Protein AF-A0A9W6KC68-F1 (afdb_monomer_lite)

InterPro domains:
  IPR027417 P-loop containing nucleoside triphosphate hydrolase [G3DSA:3.40.50.300] (32-197)
  IPR027417 P-loop containing nucleoside triphosphate hydrolase [SSF52540] (33-70)
  IPR027417 P-loop containing nucleoside triphosphate hydrolase [SSF52540] (40-199)

Sequence (263 aa):
MLRGVSKGRVPFGSGRLGRRAAARPIARPGLLARLDAAPGIVVLTGGAGAGKSTLLDAWSGATADDVTAADVDDVLRRHHGQKLVLATAEDLAIPGSVQVRADELAFAEDETYQVLAAAFADAEAADVLAPDLHLLTNGWPGLVALTAAWLAQHPAHERRARLLTLTRCEAELADYLVPAVVAGLSGAERELVRRLAHLPGIDARLADRLDITEDLRAIPPFVQELLRRPGWFVVPEGWKAALRAELPLSAAEYSRLRDAYFA

Structure (mmCIF, N/CA/C/O backbone):
data_AF-A0A9W6KC68-F1
#
_entry.id   AF-A0A9W6KC68-F1
#
loop_
_atom_site.group_PDB
_atom_site.id
_atom_site.type_symbol
_atom_site.label_atom_id
_atom_site.label_alt_id
_atom_site.label_comp_id
_atom_site.label_asym_id
_atom_site.label_entity_id
_atom_site.label_seq_id
_atom_site.pdbx_PDB_ins_code
_atom_site.Cartn_x
_atom_site.Cartn_y
_atom_site.Cartn_z
_atom_site.occupancy
_atom_site.B_iso_or_equiv
_atom_site.auth_seq_id
_atom_site.auth_comp_id
_atom_site.auth_asym_id
_atom_site.auth_atom_id
_atom_site.pdbx_PDB_model_num
ATOM 1 N N . MET A 1 1 ? -28.894 15.614 -53.782 1.00 39.72 1 MET A N 1
ATOM 2 C CA . MET A 1 1 ? -29.532 14.930 -52.636 1.00 39.72 1 MET A CA 1
ATOM 3 C C . MET A 1 1 ? -28.963 13.520 -52.539 1.00 39.72 1 MET A C 1
ATOM 5 O O . MET A 1 1 ? -29.326 12.690 -53.357 1.00 39.72 1 MET A O 1
ATOM 9 N N . LEU A 1 2 ? -28.049 13.256 -51.601 1.00 30.33 2 LEU A N 1
ATOM 10 C CA . LEU A 1 2 ? -27.552 11.906 -51.300 1.00 30.33 2 LEU A CA 1
ATOM 11 C C . LEU A 1 2 ? -27.700 11.664 -49.794 1.00 30.33 2 LEU A C 1
ATOM 13 O O . LEU A 1 2 ? -27.314 12.503 -48.983 1.00 30.33 2 LEU A O 1
ATOM 17 N N . ARG A 1 3 ? -28.373 10.556 -49.467 1.00 35.09 3 ARG A N 1
ATOM 18 C CA . ARG A 1 3 ? -28.773 10.118 -48.125 1.00 35.09 3 ARG A CA 1
ATOM 19 C C . ARG A 1 3 ? -27.582 9.565 -47.336 1.00 35.09 3 ARG A C 1
ATOM 21 O O . ARG A 1 3 ? -26.630 9.053 -47.912 1.00 35.09 3 ARG A O 1
ATOM 28 N N . GLY A 1 4 ? -27.698 9.690 -46.014 1.00 34.19 4 GLY A N 1
ATOM 29 C CA . GLY A 1 4 ? -26.662 9.491 -45.006 1.00 34.19 4 GLY A CA 1
ATOM 30 C C . GLY A 1 4 ? -26.025 8.104 -44.919 1.00 34.19 4 GLY A C 1
ATOM 31 O O . GLY A 1 4 ? -26.663 7.075 -45.129 1.00 34.19 4 GLY A O 1
ATOM 32 N N . VAL A 1 5 ? -24.763 8.121 -44.489 1.00 31.77 5 VAL A N 1
ATOM 33 C CA . VAL A 1 5 ? -24.036 6.976 -43.941 1.00 31.77 5 VAL A CA 1
ATOM 34 C C . VAL A 1 5 ? -24.104 7.091 -42.419 1.00 31.77 5 VAL A C 1
ATOM 36 O O . VAL A 1 5 ? -23.486 7.967 -41.817 1.00 31.77 5 VAL A O 1
ATOM 39 N N . SER A 1 6 ? -24.899 6.220 -41.805 1.00 30.81 6 SER A N 1
ATOM 40 C CA . SER A 1 6 ? -24.918 5.989 -40.361 1.00 30.81 6 SER A CA 1
ATOM 41 C C . SER A 1 6 ? -23.675 5.179 -39.985 1.00 30.81 6 SER A C 1
ATOM 43 O O . SER A 1 6 ? -23.523 4.041 -40.430 1.00 30.81 6 SER A O 1
ATOM 45 N N . LYS A 1 7 ? -22.763 5.759 -39.194 1.00 35.16 7 LYS A N 1
ATOM 46 C CA . LYS A 1 7 ? -21.684 5.002 -38.546 1.00 35.16 7 LYS A CA 1
ATOM 47 C C . LYS A 1 7 ? -22.296 4.217 -37.388 1.00 35.16 7 LYS A C 1
ATOM 49 O O . LYS A 1 7 ? -22.749 4.803 -36.406 1.00 35.16 7 LYS A O 1
ATOM 54 N N . GLY A 1 8 ? -22.329 2.896 -37.538 1.00 28.84 8 GLY A N 1
ATOM 55 C CA . GLY A 1 8 ? -22.810 1.971 -36.522 1.00 28.84 8 GLY A CA 1
ATOM 56 C C . GLY A 1 8 ? -22.040 2.130 -35.213 1.00 28.84 8 GLY A C 1
ATOM 57 O O . GLY A 1 8 ? -20.823 1.970 -35.171 1.00 28.84 8 GLY A O 1
ATOM 58 N N . ARG A 1 9 ? -22.775 2.426 -34.137 1.00 32.53 9 ARG A N 1
ATOM 59 C CA . ARG A 1 9 ? -22.348 2.151 -32.764 1.00 32.53 9 ARG A CA 1
ATOM 60 C C . ARG A 1 9 ? -22.160 0.645 -32.642 1.00 32.53 9 ARG A C 1
ATOM 62 O O . ARG A 1 9 ? -23.136 -0.099 -32.699 1.00 32.53 9 ARG A O 1
ATOM 69 N N . VAL A 1 10 ? -20.921 0.207 -32.471 1.00 30.25 10 VAL A N 1
ATOM 70 C CA . VAL A 1 10 ? -20.643 -1.153 -32.012 1.00 30.25 10 VAL A CA 1
ATOM 71 C C . VAL A 1 10 ? -21.028 -1.191 -30.529 1.00 30.25 10 VAL A C 1
ATOM 73 O O . VAL A 1 10 ? -20.546 -0.344 -29.772 1.00 30.25 10 VAL A O 1
ATOM 76 N N . PRO A 1 11 ? -21.923 -2.085 -30.083 1.00 34.31 11 PRO A N 1
ATOM 77 C CA . PRO A 1 11 ? -22.163 -2.254 -28.662 1.00 34.31 11 PRO A CA 1
ATOM 78 C C . PRO A 1 11 ? -20.887 -2.837 -28.053 1.00 34.31 11 PRO A C 1
ATOM 8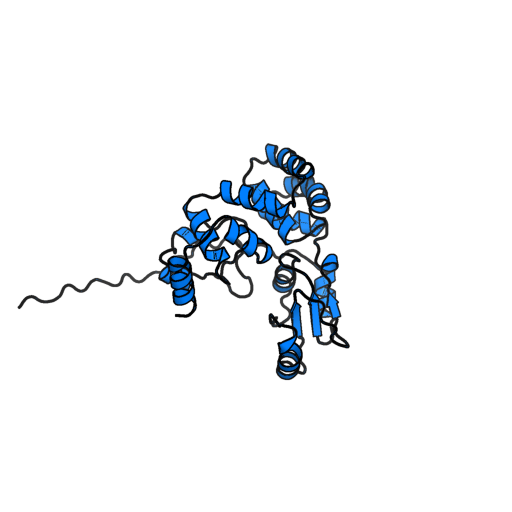0 O O . PRO A 1 11 ? -20.503 -3.964 -28.365 1.00 34.31 11 PRO A O 1
ATOM 83 N N . PHE A 1 12 ? -20.217 -2.055 -27.206 1.00 36.69 12 PHE A N 1
ATOM 84 C CA . PHE A 1 12 ? -19.193 -2.569 -26.306 1.00 36.69 12 PHE A CA 1
ATOM 85 C C . PHE A 1 12 ? -19.859 -3.614 -25.412 1.00 36.69 12 PHE A C 1
ATOM 87 O O . PHE A 1 12 ? -20.554 -3.291 -24.448 1.00 36.69 12 PHE A O 1
ATOM 94 N N . GLY A 1 13 ? -19.690 -4.886 -25.768 1.00 32.94 13 GLY A N 1
ATOM 95 C CA . GLY A 1 13 ? -19.912 -5.970 -24.830 1.00 32.94 13 GLY A CA 1
ATOM 96 C C . GLY A 1 13 ? -18.995 -5.729 -23.639 1.00 32.94 13 GLY A C 1
ATOM 97 O O . GLY A 1 13 ? -17.830 -5.381 -23.823 1.00 32.94 13 GLY A O 1
ATOM 98 N N . SER A 1 14 ? -19.523 -5.895 -22.429 1.00 41.22 14 SER A N 1
ATOM 99 C CA . SER A 1 14 ? -18.782 -5.921 -21.169 1.00 41.22 14 SER A CA 1
ATOM 100 C C . SER A 1 14 ? -17.825 -7.119 -21.150 1.00 41.22 14 SER A C 1
ATOM 102 O O . SER A 1 14 ? -18.010 -8.075 -20.389 1.00 41.22 14 SER A O 1
ATOM 104 N N . GLY A 1 15 ? -16.850 -7.113 -22.061 1.00 36.00 15 GLY A N 1
ATOM 105 C CA . GLY A 1 15 ? -15.746 -8.044 -22.105 1.00 36.00 15 GLY A CA 1
ATOM 106 C C . GLY A 1 15 ? -15.116 -7.984 -20.735 1.00 36.00 15 GLY A C 1
ATOM 107 O O . GLY A 1 15 ? -14.638 -6.933 -20.314 1.00 36.00 15 GLY A O 1
ATOM 108 N N . ARG A 1 16 ? -15.243 -9.087 -19.999 1.00 39.03 16 ARG A N 1
ATOM 109 C CA . ARG A 1 16 ? -14.658 -9.248 -18.679 1.00 39.03 16 ARG A CA 1
ATOM 110 C C . ARG A 1 16 ? -13.162 -9.028 -18.865 1.00 39.03 16 ARG A C 1
ATOM 112 O O . ARG A 1 16 ? -12.478 -9.944 -19.313 1.00 39.03 16 ARG A O 1
ATOM 119 N N . LEU A 1 17 ? -12.678 -7.815 -18.577 1.00 43.81 17 LEU A N 1
ATOM 120 C CA . LEU A 1 17 ? -11.270 -7.583 -18.274 1.00 43.81 17 LEU A CA 1
ATOM 121 C C . LEU A 1 17 ? -10.899 -8.716 -17.324 1.00 43.81 17 LEU A C 1
ATOM 123 O O . LEU A 1 17 ? -11.612 -8.916 -16.335 1.00 43.81 17 LEU A O 1
ATOM 127 N N . GLY A 1 18 ? -9.938 -9.551 -17.735 1.00 41.59 18 GLY A N 1
ATOM 128 C CA . GLY A 1 18 ? -9.626 -10.806 -17.061 1.00 41.59 18 GLY A CA 1
ATOM 129 C C . GLY A 1 18 ? -9.567 -10.539 -15.570 1.00 41.59 18 GLY A C 1
ATOM 130 O O . GLY A 1 18 ? -8.739 -9.748 -15.128 1.00 41.59 18 GLY A O 1
ATOM 131 N N . ARG A 1 19 ? -10.534 -11.088 -14.826 1.00 41.12 19 ARG A N 1
ATOM 132 C CA . ARG A 1 19 ? -10.710 -10.792 -13.407 1.00 41.12 19 ARG A CA 1
ATOM 133 C C . ARG A 1 19 ? -9.458 -11.327 -12.728 1.00 41.12 19 ARG A C 1
ATOM 135 O O . ARG A 1 19 ? -9.356 -12.533 -12.505 1.00 41.12 19 ARG A O 1
ATOM 142 N N . ARG A 1 20 ? -8.473 -10.457 -12.489 1.00 49.69 20 ARG A N 1
ATOM 143 C CA . ARG A 1 20 ? -7.316 -10.794 -11.666 1.00 49.69 20 ARG A CA 1
ATOM 144 C C . ARG A 1 20 ? -7.908 -11.289 -10.353 1.00 49.69 20 ARG A C 1
ATOM 146 O O . ARG A 1 20 ? -8.888 -10.711 -9.877 1.00 49.69 20 ARG A O 1
ATOM 153 N N . ALA A 1 21 ? -7.418 -12.416 -9.839 1.00 50.00 21 ALA A N 1
ATOM 154 C CA . ALA A 1 21 ? -7.862 -12.884 -8.535 1.00 50.00 21 ALA A CA 1
ATOM 155 C C . ALA A 1 21 ? -7.688 -11.702 -7.578 1.00 50.00 21 ALA A C 1
ATOM 157 O O . ALA A 1 21 ? -6.568 -11.205 -7.445 1.00 50.00 21 ALA A O 1
ATOM 158 N N . ALA A 1 22 ? -8.801 -11.186 -7.043 1.00 55.47 22 ALA A N 1
ATOM 159 C CA . ALA A 1 22 ? -8.767 -10.062 -6.122 1.00 55.47 22 ALA A CA 1
ATOM 160 C C . ALA A 1 22 ? -7.719 -10.399 -5.063 1.00 55.47 22 ALA A C 1
ATOM 162 O O . ALA A 1 22 ? -7.733 -11.521 -4.541 1.00 55.47 22 ALA A O 1
ATOM 163 N N . ALA A 1 23 ? -6.767 -9.489 -4.842 1.00 63.47 23 ALA A N 1
ATOM 164 C CA . ALA A 1 23 ? -5.681 -9.729 -3.906 1.00 63.47 23 ALA A CA 1
ATOM 165 C C . ALA A 1 23 ? -6.294 -10.211 -2.589 1.00 63.47 23 ALA A C 1
ATOM 167 O O . ALA A 1 23 ? -7.205 -9.574 -2.052 1.00 63.47 23 ALA A O 1
ATOM 168 N N . ARG A 1 24 ? -5.876 -11.396 -2.128 1.00 74.69 24 ARG A N 1
ATOM 169 C CA . ARG A 1 24 ? -6.428 -11.973 -0.905 1.00 74.69 24 ARG A CA 1
ATOM 170 C C . ARG A 1 24 ? -6.133 -10.984 0.229 1.00 74.69 24 ARG A C 1
ATOM 172 O O . ARG A 1 24 ? -4.975 -10.583 0.351 1.00 74.69 24 ARG A O 1
ATOM 179 N N . PRO A 1 25 ? -7.135 -10.571 1.024 1.00 81.62 25 PRO A N 1
ATOM 180 C CA . PRO A 1 25 ? -6.895 -9.653 2.128 1.00 81.62 25 PRO A CA 1
ATOM 181 C C . PRO A 1 25 ? -5.809 -10.208 3.052 1.00 81.62 25 PRO A C 1
ATOM 183 O O . PRO A 1 25 ? -5.830 -11.400 3.369 1.00 81.62 25 PRO A O 1
ATOM 186 N N . ILE A 1 26 ? -4.878 -9.350 3.473 1.00 86.56 26 ILE A N 1
ATOM 187 C CA . ILE A 1 26 ? -3.872 -9.710 4.475 1.00 86.56 26 ILE A CA 1
ATOM 188 C C . ILE A 1 26 ? -4.602 -9.918 5.801 1.00 86.56 26 ILE A C 1
ATOM 190 O O . ILE A 1 26 ? -5.323 -9.034 6.270 1.00 86.56 26 ILE A O 1
ATOM 194 N N . ALA A 1 27 ? -4.468 -11.104 6.384 1.00 87.75 27 ALA A N 1
ATOM 195 C CA . ALA A 1 27 ? -5.143 -11.454 7.620 1.00 87.75 27 ALA A CA 1
ATOM 196 C C . ALA A 1 27 ? -4.481 -10.732 8.799 1.00 87.75 27 ALA A C 1
ATOM 198 O O . ALA A 1 27 ? -3.322 -10.995 9.107 1.00 87.75 27 ALA A O 1
ATOM 199 N N . ARG A 1 28 ? -5.247 -9.864 9.476 1.00 92.25 28 ARG A N 1
ATOM 200 C CA . ARG A 1 28 ? -4.795 -9.076 10.638 1.00 92.25 28 ARG A CA 1
ATOM 201 C C . ARG A 1 28 ? -5.653 -9.341 11.888 1.00 92.25 28 ARG A C 1
ATOM 203 O O . ARG A 1 28 ? -6.243 -8.406 12.430 1.00 92.25 28 ARG A O 1
ATOM 210 N N . PRO A 1 29 ? -5.814 -10.601 12.341 1.00 89.38 29 PRO A N 1
ATOM 211 C CA . PRO A 1 29 ? -6.886 -10.996 13.263 1.00 89.38 29 PRO A CA 1
ATOM 212 C C . PRO A 1 29 ? -6.910 -10.200 14.576 1.00 89.38 29 PRO A C 1
ATOM 214 O O . PRO A 1 29 ? -7.989 -9.839 15.037 1.00 89.38 29 PRO A O 1
ATOM 217 N N . GLY A 1 30 ? -5.746 -9.868 15.147 1.00 90.75 30 GLY A N 1
ATOM 218 C CA . GLY A 1 30 ? -5.664 -9.063 16.371 1.00 90.75 30 GLY A CA 1
ATOM 219 C C . GLY A 1 30 ? -6.192 -7.637 16.189 1.00 90.75 30 GLY A C 1
ATOM 220 O O . GLY A 1 30 ? -7.000 -7.167 16.991 1.00 90.75 30 GLY A O 1
ATOM 221 N N . LEU A 1 31 ? -5.800 -6.964 15.102 1.00 92.81 31 LEU A N 1
ATOM 222 C CA . LEU A 1 31 ? -6.304 -5.626 14.789 1.00 92.81 31 LEU A CA 1
ATOM 223 C C . LEU A 1 31 ? -7.777 -5.660 14.401 1.00 92.81 31 LEU A C 1
ATOM 225 O O . LEU A 1 31 ? -8.530 -4.822 14.878 1.00 92.81 31 LEU A O 1
ATOM 229 N N . LEU A 1 32 ? -8.208 -6.636 13.599 1.00 91.31 32 LEU A N 1
ATOM 230 C CA . LEU A 1 32 ? -9.613 -6.781 13.213 1.00 91.31 32 LEU A CA 1
ATOM 231 C C . LEU A 1 32 ? -10.511 -7.000 14.438 1.00 91.31 32 LEU A C 1
ATOM 233 O O . LEU A 1 32 ? -11.511 -6.304 14.583 1.00 91.31 32 LEU A O 1
ATOM 237 N N . ALA A 1 33 ? -10.115 -7.871 15.372 1.00 90.69 33 ALA A N 1
ATOM 238 C CA . ALA A 1 33 ? -10.847 -8.081 16.621 1.00 90.69 33 ALA A CA 1
ATOM 239 C C . ALA A 1 33 ? -10.908 -6.808 17.481 1.00 90.69 33 ALA A C 1
ATOM 241 O O . ALA A 1 33 ? -11.940 -6.500 18.077 1.00 90.69 33 ALA A O 1
ATOM 242 N N . ARG A 1 34 ? -9.816 -6.034 17.520 1.00 91.94 34 ARG A N 1
ATOM 243 C CA . ARG A 1 34 ? -9.773 -4.745 18.219 1.00 91.94 34 ARG A CA 1
ATOM 244 C C . ARG A 1 34 ? -10.671 -3.703 17.555 1.00 91.94 34 ARG A C 1
ATOM 246 O O . ARG A 1 34 ? -11.354 -2.966 18.266 1.00 91.94 34 ARG A O 1
ATOM 253 N N . LEU A 1 35 ? -10.696 -3.658 16.220 1.00 90.50 35 LEU A N 1
ATOM 254 C CA . LEU A 1 35 ? -11.638 -2.832 15.476 1.00 90.50 35 LEU A CA 1
ATOM 255 C C . LEU A 1 35 ? -13.053 -3.240 15.845 1.00 90.50 35 LEU A C 1
ATOM 257 O O . LEU A 1 35 ? -13.799 -2.377 16.278 1.00 90.50 35 LEU A O 1
ATOM 261 N N . ASP A 1 36 ? -13.413 -4.523 15.764 1.00 89.50 36 ASP A N 1
ATOM 262 C CA . ASP A 1 36 ? -14.746 -5.052 16.079 1.00 89.50 36 ASP A CA 1
ATOM 263 C C . ASP A 1 36 ? -15.207 -4.722 17.502 1.00 89.50 36 ASP A C 1
ATOM 265 O O . ASP A 1 36 ? -16.334 -4.253 17.672 1.00 89.50 36 ASP A O 1
ATOM 269 N N . ALA A 1 37 ? -14.320 -4.846 18.488 1.00 90.50 37 ALA A N 1
ATOM 270 C CA . ALA A 1 37 ? -14.602 -4.540 19.888 1.00 90.50 37 ALA A CA 1
ATOM 271 C C . ALA A 1 37 ? -14.738 -3.036 20.201 1.00 90.50 37 ALA A C 1
ATOM 273 O O . ALA A 1 37 ? -15.203 -2.685 21.286 1.00 90.50 37 ALA A O 1
ATOM 274 N N . ALA A 1 38 ? -14.336 -2.138 19.294 1.00 90.38 38 ALA A N 1
ATOM 275 C CA . ALA A 1 38 ? -14.404 -0.702 19.539 1.00 90.38 38 ALA A CA 1
ATOM 276 C C . ALA A 1 38 ? -15.870 -0.223 19.667 1.00 90.38 38 ALA A C 1
ATOM 278 O O . ALA A 1 38 ? -16.649 -0.405 18.724 1.00 90.38 38 ALA A O 1
ATOM 279 N N . PRO A 1 39 ? -16.250 0.427 20.787 1.00 84.38 39 PRO A N 1
ATOM 280 C CA . PRO A 1 39 ? -17.643 0.778 21.087 1.00 84.38 39 PRO A CA 1
ATOM 281 C C . PRO A 1 39 ? -18.159 2.016 20.335 1.00 84.38 39 PRO A C 1
ATOM 283 O O . PRO A 1 39 ? -19.320 2.384 20.491 1.00 84.38 39 PRO A O 1
ATOM 286 N N . GLY A 1 40 ? -17.314 2.683 19.545 1.00 87.88 40 GLY A N 1
ATOM 287 C CA . GLY A 1 40 ? -17.667 3.926 18.864 1.00 87.88 40 GLY A CA 1
ATOM 288 C C . GLY A 1 40 ? -16.635 4.324 17.816 1.00 87.88 40 GLY A C 1
ATOM 289 O O . GLY A 1 40 ? -16.620 3.774 16.718 1.00 87.88 40 GLY A O 1
ATOM 290 N N . ILE A 1 41 ? -15.785 5.294 18.151 1.00 90.44 41 ILE A N 1
ATOM 291 C CA . ILE A 1 41 ? -14.826 5.885 17.213 1.00 90.44 41 ILE A CA 1
ATOM 292 C C . ILE A 1 41 ? -13.506 5.115 17.258 1.00 90.44 41 ILE A C 1
ATOM 294 O O . ILE A 1 41 ? -12.950 4.882 18.334 1.00 90.44 41 ILE A O 1
ATOM 298 N N . VAL A 1 42 ? -12.980 4.772 16.088 1.00 92.44 42 VAL A N 1
ATOM 299 C CA . VAL A 1 42 ? -11.602 4.318 15.906 1.00 92.44 42 VAL A CA 1
ATOM 300 C C . VAL A 1 42 ? -10.843 5.373 15.117 1.00 92.44 42 VAL A C 1
ATOM 302 O O . VAL A 1 42 ? -11.325 5.848 14.092 1.00 92.44 42 VAL A O 1
ATOM 305 N N . VAL A 1 43 ? -9.642 5.710 15.564 1.00 92.12 43 VAL A N 1
ATOM 306 C CA . VAL A 1 43 ? -8.718 6.574 14.831 1.00 92.12 43 VAL A CA 1
ATOM 307 C C . VAL A 1 43 ? -7.519 5.737 14.406 1.00 92.12 43 VAL A C 1
ATOM 309 O O . VAL A 1 43 ? -6.853 5.122 15.236 1.00 92.12 43 VAL A O 1
ATOM 312 N N . LEU A 1 44 ? -7.271 5.686 13.100 1.00 93.88 44 LEU A N 1
ATOM 313 C CA . LEU A 1 44 ? -6.094 5.080 12.496 1.00 93.88 44 LEU A CA 1
ATOM 314 C C . LEU A 1 44 ? -5.106 6.195 12.161 1.00 93.88 44 LEU A C 1
ATOM 316 O O . LEU A 1 44 ? -5.332 6.966 11.224 1.00 93.88 44 LEU A O 1
ATOM 320 N N . THR A 1 45 ? -4.000 6.252 12.892 1.00 91.81 45 THR A N 1
ATOM 321 C CA . THR A 1 45 ? -2.980 7.288 12.738 1.00 91.81 45 THR A CA 1
ATOM 322 C C . THR A 1 45 ? -1.743 6.705 12.079 1.00 91.81 45 THR A C 1
ATOM 324 O O . THR A 1 45 ? -1.121 5.778 12.592 1.00 91.81 45 THR A O 1
ATOM 327 N N . GLY A 1 46 ? -1.338 7.279 10.953 1.00 86.06 46 GLY A N 1
ATOM 328 C CA . GLY A 1 46 ? -0.053 6.964 10.342 1.00 86.06 46 GLY A CA 1
ATOM 329 C C . GLY A 1 46 ? 0.146 7.676 9.019 1.00 86.06 46 GLY A C 1
ATOM 330 O O . GLY A 1 46 ? -0.818 8.017 8.337 1.00 86.06 46 GLY A O 1
ATOM 331 N N . GLY A 1 47 ? 1.402 7.871 8.626 1.00 83.81 47 GLY A N 1
ATOM 332 C CA . GLY A 1 47 ? 1.747 8.508 7.358 1.00 83.81 47 GLY A CA 1
ATOM 333 C C . GLY A 1 47 ? 1.252 7.746 6.122 1.00 83.81 47 GLY A C 1
ATOM 334 O O . GLY A 1 47 ? 0.569 6.711 6.185 1.00 83.81 47 GLY A O 1
ATOM 335 N N . ALA A 1 48 ? 1.601 8.267 4.951 1.00 78.69 48 ALA A N 1
ATOM 336 C CA . ALA A 1 48 ? 1.341 7.581 3.695 1.00 78.69 48 ALA A CA 1
ATOM 337 C C . ALA A 1 48 ? 2.066 6.219 3.673 1.00 78.69 48 ALA A C 1
ATOM 339 O O . ALA A 1 48 ? 3.209 6.094 4.104 1.00 78.69 48 ALA A O 1
ATOM 340 N N . GLY A 1 49 ? 1.380 5.167 3.219 1.00 81.31 49 GLY A N 1
ATOM 341 C CA . GLY A 1 49 ? 1.939 3.808 3.203 1.00 81.31 49 GLY A CA 1
ATOM 342 C C . GLY A 1 49 ? 1.956 3.074 4.551 1.00 81.31 49 GLY A C 1
ATOM 343 O O . GLY A 1 49 ? 2.348 1.913 4.571 1.00 81.31 49 GLY A O 1
ATOM 344 N N . ALA A 1 50 ? 1.463 3.672 5.642 1.00 85.56 50 ALA A N 1
ATOM 345 C CA . ALA A 1 50 ? 1.409 3.016 6.954 1.00 85.56 50 ALA A CA 1
ATOM 346 C C . ALA A 1 50 ? 0.446 1.811 7.027 1.00 85.56 50 ALA A C 1
ATOM 348 O O . ALA A 1 50 ? 0.396 1.150 8.046 1.00 85.56 50 ALA A O 1
ATOM 349 N N . GLY A 1 51 ? -0.346 1.517 5.986 1.00 85.56 51 GLY A N 1
ATOM 350 C CA . GLY A 1 51 ? -1.246 0.350 5.959 1.00 85.56 51 GLY A CA 1
ATOM 351 C C . GLY A 1 51 ? -2.679 0.592 6.444 1.00 85.56 51 GLY A C 1
ATOM 352 O O . GLY A 1 51 ? -3.429 -0.369 6.598 1.00 85.56 51 GLY A O 1
ATOM 353 N N . LYS A 1 52 ? -3.095 1.855 6.635 1.00 90.25 52 LYS A N 1
ATOM 354 C CA . LYS A 1 52 ? -4.481 2.218 7.003 1.00 90.25 52 LYS A CA 1
ATOM 355 C C . LYS A 1 52 ? -5.510 1.617 6.039 1.00 90.25 52 LYS A C 1
ATOM 357 O O . LYS A 1 52 ? -6.392 0.883 6.469 1.00 90.25 52 LYS A O 1
ATOM 362 N N . SER A 1 53 ? -5.360 1.875 4.738 1.00 83.19 53 SER A N 1
ATOM 363 C CA . SER A 1 53 ? -6.262 1.346 3.707 1.00 83.19 53 SER A CA 1
ATOM 364 C C . SER A 1 53 ? -6.244 -0.178 3.678 1.00 83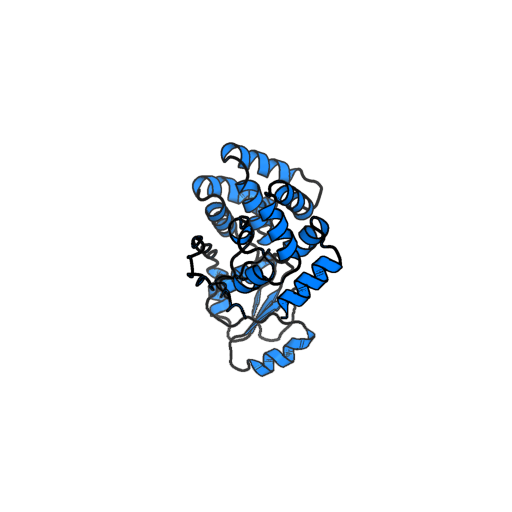.19 53 SER A C 1
ATOM 366 O O . SER A 1 53 ? -7.302 -0.782 3.654 1.00 83.19 53 SER A O 1
ATOM 368 N N . THR A 1 54 ? -5.071 -0.805 3.811 1.00 84.88 54 THR A N 1
ATOM 369 C CA . THR A 1 54 ? -4.960 -2.270 3.862 1.00 84.88 54 THR A CA 1
ATOM 370 C C . THR A 1 54 ? -5.720 -2.874 5.043 1.00 84.88 54 THR A C 1
ATOM 372 O O . THR A 1 54 ? -6.408 -3.879 4.876 1.00 84.88 54 THR A O 1
ATOM 375 N N . LEU A 1 55 ? -5.644 -2.260 6.230 1.00 87.75 55 LEU A N 1
ATOM 376 C CA . LEU A 1 55 ? -6.431 -2.687 7.388 1.00 87.75 55 LEU A CA 1
ATOM 377 C C . LEU A 1 55 ? -7.938 -2.489 7.147 1.00 87.75 55 LEU A C 1
ATOM 379 O O . LEU A 1 55 ? -8.725 -3.392 7.419 1.00 87.75 55 LEU A O 1
ATOM 383 N N . LEU A 1 56 ? -8.337 -1.330 6.615 1.00 87.19 56 LEU A N 1
ATOM 384 C CA . LEU A 1 56 ? -9.737 -0.999 6.317 1.00 87.19 56 LEU A CA 1
ATOM 385 C C . LEU A 1 56 ? -10.350 -1.848 5.199 1.00 87.19 56 LEU A C 1
ATOM 387 O O . LEU A 1 56 ? -11.566 -2.028 5.169 1.00 87.19 56 LEU A O 1
ATOM 391 N N . ASP A 1 57 ? -9.522 -2.332 4.282 1.00 80.31 57 ASP A N 1
ATOM 392 C CA . ASP A 1 57 ? -9.889 -3.234 3.196 1.00 80.31 57 ASP A CA 1
ATOM 393 C C . ASP A 1 57 ? -10.088 -4.665 3.712 1.00 80.31 57 ASP A C 1
ATOM 395 O O . ASP A 1 57 ? -11.024 -5.349 3.299 1.00 80.31 57 ASP A O 1
ATOM 399 N N . ALA A 1 58 ? -9.261 -5.106 4.667 1.00 82.69 58 ALA A N 1
ATOM 400 C CA . ALA A 1 58 ? -9.449 -6.381 5.360 1.00 82.69 58 ALA A CA 1
ATOM 401 C C . ALA A 1 58 ? -10.655 -6.366 6.319 1.00 82.69 58 ALA A C 1
ATOM 403 O O . ALA A 1 58 ? -11.220 -7.417 6.625 1.00 82.69 58 ALA A O 1
ATOM 404 N N . TRP A 1 59 ? -11.059 -5.186 6.792 1.00 84.81 59 TRP A N 1
ATOM 405 C CA . TRP A 1 59 ? -12.154 -5.020 7.737 1.00 84.81 59 TRP A CA 1
ATOM 406 C C . TRP A 1 59 ? -13.478 -4.673 7.042 1.00 84.81 59 TRP A C 1
ATOM 408 O O . TRP A 1 59 ? -13.715 -3.546 6.611 1.00 84.81 59 TRP A O 1
ATOM 418 N N . SER A 1 60 ? -14.402 -5.633 6.993 1.00 69.44 60 SER A N 1
ATOM 419 C CA . SER A 1 60 ? -15.727 -5.475 6.372 1.00 69.44 60 SER A CA 1
ATOM 420 C C . SER A 1 60 ? -16.745 -4.68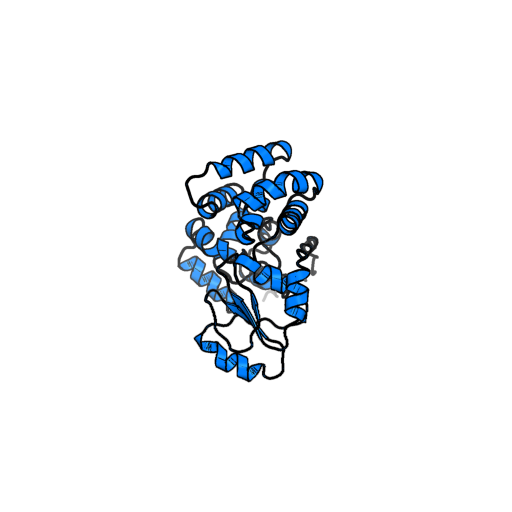9 7.220 1.00 69.44 60 SER A C 1
ATOM 422 O O . SER A 1 60 ? -17.922 -4.647 6.867 1.00 69.44 60 SER A O 1
ATOM 424 N N . GLY A 1 61 ? -16.331 -4.127 8.363 1.00 57.38 61 GLY A N 1
ATOM 425 C CA . GLY A 1 61 ? -17.224 -3.748 9.464 1.00 57.38 61 GLY A CA 1
ATOM 426 C C . GLY A 1 61 ? -17.749 -2.307 9.511 1.00 57.38 61 GLY A C 1
ATOM 427 O O . GLY A 1 61 ? -18.666 -2.064 10.294 1.00 57.38 61 GLY A O 1
ATOM 428 N N . ALA A 1 62 ? -17.239 -1.349 8.721 1.00 58.03 62 ALA A N 1
ATOM 429 C CA . ALA A 1 62 ? -17.832 -0.001 8.675 1.00 58.03 62 ALA A CA 1
ATOM 430 C C . ALA A 1 62 ? -17.515 0.833 7.423 1.00 58.03 62 ALA A C 1
ATOM 432 O O . ALA A 1 62 ? -16.543 0.604 6.692 1.00 58.03 62 ALA A O 1
ATOM 433 N N . THR A 1 63 ? -18.327 1.878 7.250 1.00 58.81 63 THR A N 1
ATOM 434 C CA . THR A 1 63 ? -18.027 3.077 6.462 1.00 58.81 63 THR A CA 1
ATOM 435 C C . THR A 1 63 ? -16.790 3.762 7.041 1.00 58.81 63 THR A C 1
ATOM 437 O O . THR A 1 63 ? -16.746 4.063 8.231 1.00 58.81 63 THR A O 1
ATOM 440 N N . ALA A 1 64 ? -15.765 3.949 6.212 1.00 60.38 64 ALA A N 1
ATOM 441 C CA . ALA A 1 64 ? -14.576 4.708 6.581 1.00 60.38 64 ALA A CA 1
ATOM 442 C C . ALA A 1 64 ? -14.601 5.995 5.770 1.00 60.38 64 ALA A C 1
ATOM 444 O O . ALA A 1 64 ? -14.797 5.923 4.554 1.00 60.38 64 ALA A O 1
ATOM 445 N N . ASP A 1 65 ? -14.395 7.112 6.455 1.00 62.12 65 ASP A N 1
ATOM 446 C CA . ASP A 1 65 ? -14.249 8.423 5.843 1.00 62.12 65 ASP A CA 1
ATOM 447 C C . ASP A 1 65 ? -12.804 8.889 6.040 1.00 62.12 65 ASP A C 1
ATOM 449 O O . ASP A 1 65 ? -12.221 8.732 7.119 1.00 62.12 65 ASP A O 1
ATOM 453 N N . ASP A 1 66 ? -12.225 9.468 4.992 1.00 61.34 66 ASP A N 1
ATOM 454 C CA . ASP A 1 66 ? -10.987 10.234 5.112 1.00 61.34 66 ASP A CA 1
ATOM 455 C C . ASP A 1 66 ? -11.351 11.614 5.669 1.00 61.34 66 ASP A C 1
ATOM 457 O O . ASP A 1 66 ? -12.124 12.356 5.060 1.00 61.34 66 ASP A O 1
ATOM 461 N N . VAL A 1 67 ? -10.829 11.946 6.850 1.00 60.75 67 VAL A N 1
ATOM 462 C CA . VAL A 1 67 ? -11.237 13.134 7.613 1.00 60.75 67 VAL A CA 1
ATOM 463 C C . VAL A 1 67 ? -10.007 13.925 8.025 1.00 60.75 67 VAL A C 1
ATOM 465 O O . VAL A 1 67 ? -9.027 13.360 8.510 1.00 60.75 67 VAL A O 1
ATOM 468 N N . THR A 1 68 ? -10.060 15.244 7.845 1.00 66.50 68 THR A N 1
ATOM 469 C CA . THR A 1 68 ? -9.026 16.160 8.343 1.00 66.50 68 THR A CA 1
ATOM 470 C C . THR A 1 68 ? -9.375 16.662 9.743 1.00 66.50 68 THR A C 1
ATOM 472 O O . THR A 1 68 ? -10.539 16.633 10.142 1.00 66.50 68 THR A O 1
ATOM 475 N N . ALA A 1 69 ? -8.393 17.178 10.492 1.00 63.31 69 ALA A N 1
ATOM 476 C CA . ALA A 1 69 ? -8.621 17.725 11.835 1.00 63.31 69 ALA A CA 1
ATOM 477 C C . ALA A 1 69 ? -9.735 18.796 11.881 1.00 63.31 69 ALA A C 1
ATOM 479 O O . ALA A 1 69 ? -10.461 18.882 12.868 1.00 63.31 69 ALA A O 1
ATOM 480 N N . ALA A 1 70 ? -9.901 19.579 10.809 1.00 65.00 70 ALA A N 1
ATOM 481 C CA . ALA A 1 70 ? -10.910 20.635 10.718 1.00 65.00 70 ALA A CA 1
ATOM 482 C C . ALA A 1 70 ? -12.350 20.106 10.573 1.00 65.00 70 ALA A C 1
ATOM 484 O O . ALA A 1 70 ? -13.299 20.822 10.886 1.00 65.00 70 ALA A O 1
ATOM 485 N N . ASP A 1 71 ? -12.515 18.858 10.130 1.00 78.38 71 ASP A N 1
ATOM 486 C CA . ASP A 1 71 ? -13.818 18.272 9.801 1.00 78.38 71 ASP A CA 1
ATOM 487 C C . ASP A 1 71 ? -14.350 17.337 10.895 1.00 78.38 71 ASP A C 1
ATOM 489 O O . ASP A 1 71 ? -15.501 16.899 10.824 1.00 78.38 71 ASP A O 1
ATOM 493 N N . VAL A 1 72 ? -13.530 17.026 11.907 1.00 78.81 72 VAL A N 1
ATOM 494 C CA . VAL A 1 72 ? -13.821 15.991 12.910 1.00 78.81 72 VAL A CA 1
ATOM 495 C C . VAL A 1 72 ? -15.176 16.223 13.571 1.00 78.81 72 VAL A C 1
ATOM 497 O O . VAL A 1 72 ? -16.018 15.330 13.538 1.00 78.81 72 VAL A O 1
ATOM 500 N N . ASP A 1 73 ? -15.439 17.421 14.098 1.00 79.62 73 ASP A N 1
ATOM 501 C CA . ASP A 1 73 ? -16.700 17.721 14.789 1.00 79.62 73 ASP A CA 1
ATOM 502 C C . ASP A 1 73 ? -17.927 17.520 13.893 1.00 79.62 73 ASP A C 1
ATOM 504 O O . ASP A 1 73 ? -18.975 17.050 14.344 1.00 79.62 73 ASP A O 1
ATOM 508 N N . ASP A 1 74 ? -17.816 17.857 12.609 1.00 81.19 74 ASP A N 1
ATOM 509 C CA . ASP A 1 74 ? -18.928 17.712 11.683 1.00 81.19 74 ASP A CA 1
ATOM 510 C C . ASP A 1 74 ? -19.191 16.248 11.324 1.00 81.19 74 ASP A C 1
ATOM 512 O O . ASP A 1 74 ? -20.342 15.806 11.331 1.00 81.19 74 ASP A O 1
ATOM 516 N N . VAL A 1 75 ? -18.130 15.470 11.096 1.00 79.12 75 VAL A N 1
ATOM 517 C CA . VAL A 1 75 ? -18.236 14.025 10.862 1.00 79.12 75 VAL A CA 1
ATOM 518 C C . VAL A 1 75 ? -18.796 13.319 12.100 1.00 79.12 75 VAL A C 1
ATOM 520 O O . VAL A 1 75 ? -19.716 12.509 11.979 1.00 79.12 75 VAL A O 1
ATOM 523 N N . LEU A 1 76 ? -18.330 13.670 13.303 1.00 80.69 76 LEU A N 1
ATOM 524 C CA . LEU A 1 76 ? -18.850 13.114 14.555 1.00 80.69 76 LEU A CA 1
ATOM 525 C C . LEU A 1 76 ? -20.350 13.378 14.725 1.00 80.69 76 LEU A C 1
ATOM 527 O O . LEU A 1 76 ? -21.091 12.479 15.128 1.00 80.69 76 LEU A O 1
ATOM 531 N N . ARG A 1 77 ? -20.824 14.580 14.371 1.00 82.00 77 ARG A N 1
ATOM 532 C CA . ARG A 1 77 ? -22.262 14.896 14.385 1.00 82.00 77 ARG A CA 1
ATOM 533 C C . ARG A 1 77 ? -23.045 14.080 13.359 1.00 82.00 77 ARG A C 1
ATOM 535 O O . ARG A 1 77 ? -24.122 13.586 13.686 1.00 82.00 77 ARG A O 1
ATOM 542 N N . ARG A 1 78 ? -22.519 13.927 12.139 1.00 81.06 78 ARG A N 1
ATOM 543 C CA . ARG A 1 78 ? -23.177 13.177 11.054 1.00 81.06 78 ARG A CA 1
ATOM 544 C C . ARG A 1 78 ? -23.321 11.684 11.358 1.00 81.06 78 ARG A C 1
ATOM 546 O O . ARG A 1 78 ? -24.312 11.085 10.952 1.00 81.06 78 ARG A O 1
ATOM 553 N N . HIS A 1 79 ? -22.378 11.110 12.101 1.00 78.81 79 HIS A N 1
ATOM 554 C CA . HIS A 1 79 ? -22.319 9.674 12.393 1.00 78.81 79 HIS A CA 1
ATOM 555 C C . HIS A 1 79 ? -22.675 9.321 13.844 1.00 78.81 79 HIS A C 1
ATOM 557 O O . HIS A 1 79 ? -22.294 8.262 14.344 1.00 78.81 79 HIS A O 1
ATOM 563 N N . HIS A 1 80 ? -23.425 10.182 14.540 1.00 79.06 80 HIS A N 1
ATOM 564 C CA . HIS A 1 80 ? -23.810 9.934 15.927 1.00 79.06 80 HIS A CA 1
ATOM 565 C C . HIS A 1 80 ? -24.554 8.593 16.087 1.00 79.06 80 HIS A C 1
ATOM 567 O O . HIS A 1 80 ? -25.580 8.348 15.452 1.00 79.06 80 HIS A O 1
ATOM 573 N N . GLY A 1 81 ? -24.049 7.729 16.973 1.00 77.69 81 GLY A N 1
ATOM 574 C CA . GLY A 1 81 ? -24.606 6.394 17.224 1.00 77.69 81 GLY A CA 1
ATOM 575 C C . GLY A 1 81 ? -24.167 5.315 16.227 1.00 77.69 81 GLY A C 1
ATOM 576 O O . GLY A 1 81 ? -24.609 4.175 16.345 1.00 77.69 81 GLY A O 1
ATOM 577 N N . GLN A 1 82 ? -23.294 5.644 15.272 1.00 81.62 82 GLN A N 1
ATOM 578 C CA . GLN A 1 82 ? -22.643 4.681 14.388 1.00 81.62 82 GLN A CA 1
ATOM 579 C C . GLN A 1 82 ? -21.183 4.480 14.793 1.00 81.62 82 GLN A C 1
ATOM 581 O O . GLN A 1 82 ? -20.539 5.356 15.370 1.00 81.62 82 GLN A O 1
ATOM 586 N N . LYS A 1 83 ? -20.648 3.307 14.457 1.00 83.31 83 LYS A N 1
ATOM 587 C CA . LYS A 1 83 ? -19.213 3.055 14.532 1.00 83.31 83 LYS A CA 1
ATOM 588 C C . LYS A 1 83 ? -18.522 3.822 13.414 1.00 83.31 83 LYS A C 1
ATOM 590 O O . LYS A 1 83 ? -18.856 3.630 12.247 1.00 83.31 83 LYS A O 1
ATOM 595 N N . LEU A 1 84 ? -17.567 4.666 13.779 1.00 86.69 84 LEU A N 1
ATOM 596 C CA . LEU A 1 84 ? -16.865 5.546 12.852 1.00 86.69 84 LEU A CA 1
ATOM 597 C C . LEU A 1 84 ? -15.379 5.212 12.866 1.00 86.69 84 LEU A C 1
ATOM 599 O O . LEU A 1 84 ? -14.792 5.085 13.940 1.00 86.69 84 LEU A O 1
ATOM 603 N N . VAL A 1 85 ? -14.770 5.102 11.686 1.00 88.00 85 VAL A N 1
ATOM 604 C CA . VAL A 1 85 ? -13.318 4.954 11.566 1.00 88.00 85 VAL A CA 1
ATOM 605 C C . VAL A 1 85 ? -12.743 6.133 10.806 1.00 88.00 85 VAL A C 1
ATOM 607 O O . VAL A 1 85 ? -13.133 6.389 9.670 1.00 88.00 85 VAL A O 1
ATOM 610 N N . LEU A 1 86 ? -11.815 6.827 11.457 1.00 87.88 86 LEU A N 1
ATOM 611 C CA . LEU A 1 86 ? -11.118 7.995 10.943 1.00 87.88 86 LEU A CA 1
ATOM 612 C C . LEU A 1 86 ? -9.693 7.597 10.574 1.00 87.88 86 LEU A C 1
ATOM 614 O O . LEU A 1 86 ? -8.950 7.123 11.430 1.00 87.88 86 LEU A O 1
ATOM 618 N N . ALA A 1 87 ? -9.300 7.786 9.318 1.00 88.62 87 ALA A N 1
ATOM 619 C CA . ALA A 1 87 ? -7.930 7.567 8.869 1.00 88.62 87 ALA A CA 1
ATOM 620 C C . ALA A 1 87 ? -7.214 8.912 8.703 1.00 88.62 87 ALA A C 1
ATOM 622 O O . ALA A 1 87 ? -7.631 9.750 7.912 1.00 88.62 87 ALA A O 1
ATOM 623 N N . THR A 1 88 ? -6.119 9.113 9.435 1.00 86.94 88 THR A N 1
ATOM 624 C CA . THR A 1 88 ? -5.401 10.395 9.491 1.00 86.94 88 THR A CA 1
ATOM 625 C C . THR A 1 88 ? -3.885 10.190 9.433 1.00 86.94 88 THR A C 1
ATOM 627 O O . THR A 1 88 ? -3.359 9.130 9.787 1.00 86.94 88 THR A O 1
ATOM 630 N N . ALA A 1 89 ? -3.174 11.201 8.928 1.00 83.56 89 ALA A N 1
ATOM 631 C CA . ALA A 1 89 ? -1.714 11.272 8.990 1.00 83.56 89 ALA A CA 1
ATOM 632 C C . ALA A 1 89 ? -1.213 11.822 10.334 1.00 83.56 89 ALA A C 1
ATOM 634 O O . ALA A 1 89 ? -0.104 11.496 10.755 1.00 83.56 89 ALA A O 1
ATOM 635 N N . GLU A 1 90 ? -2.037 12.627 10.999 1.00 86.00 90 GLU A N 1
ATOM 636 C CA . GLU A 1 90 ? -1.729 13.307 12.253 1.00 86.00 90 GLU A CA 1
ATOM 637 C C . GLU A 1 90 ? -2.482 12.663 13.413 1.00 86.00 90 GLU A C 1
ATOM 639 O O . GLU A 1 90 ? -3.572 12.118 13.233 1.00 86.00 90 GLU A O 1
ATOM 644 N N . ASP A 1 91 ? -1.902 12.731 14.608 1.00 85.69 91 ASP A N 1
ATOM 645 C CA . ASP A 1 91 ? -2.510 12.172 15.811 1.00 85.69 91 ASP A CA 1
ATOM 646 C C . ASP A 1 91 ? -3.744 12.994 16.214 1.00 85.69 91 ASP A C 1
ATOM 648 O O . ASP A 1 91 ? -3.633 14.166 16.581 1.00 85.69 91 ASP A O 1
ATOM 652 N N . LEU A 1 92 ? -4.931 12.388 16.123 1.00 86.38 92 LEU A N 1
ATOM 653 C CA . LEU A 1 92 ? -6.195 13.017 16.508 1.00 86.38 92 LEU A CA 1
ATOM 654 C C . LEU A 1 92 ? -6.628 12.505 17.881 1.00 86.38 92 LEU A C 1
ATOM 656 O O . LEU A 1 92 ? -7.169 11.405 18.022 1.00 86.38 92 LEU A O 1
ATOM 660 N N . ALA A 1 93 ? -6.429 13.340 18.900 1.00 87.44 93 ALA A N 1
ATOM 661 C CA . ALA A 1 93 ? -6.804 13.045 20.277 1.00 87.44 93 ALA A CA 1
ATOM 662 C C . ALA A 1 93 ? -8.322 13.191 20.493 1.00 87.44 93 ALA A C 1
ATOM 664 O O . ALA A 1 93 ? -8.800 14.191 21.024 1.00 87.44 93 ALA A O 1
ATOM 665 N N . ILE A 1 94 ? -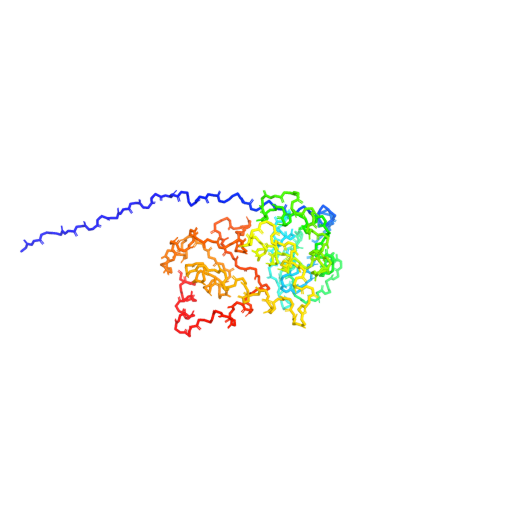9.088 12.177 20.084 1.00 87.94 94 ILE A N 1
ATOM 666 C CA . ILE A 1 94 ? -10.542 12.131 20.285 1.00 87.94 94 ILE A CA 1
ATOM 667 C C . ILE A 1 94 ? -10.854 11.371 21.585 1.00 87.94 94 ILE A C 1
ATOM 669 O O . ILE A 1 94 ? -10.540 10.178 21.680 1.00 87.94 94 ILE A O 1
ATOM 673 N N . PRO A 1 95 ? -11.477 12.000 22.599 1.00 89.12 95 PRO A N 1
ATOM 674 C CA . PRO A 1 95 ? -11.808 11.329 23.854 1.00 89.12 95 PRO A CA 1
ATOM 675 C C . PRO A 1 95 ? -12.671 10.078 23.649 1.00 89.12 95 PRO A C 1
ATOM 677 O O . PRO A 1 95 ? -13.648 10.098 22.905 1.00 89.12 95 PRO A O 1
ATOM 680 N N . GLY A 1 96 ? -12.311 8.980 24.319 1.00 89.19 96 GLY A N 1
ATOM 681 C CA . GLY A 1 96 ? -13.047 7.711 24.245 1.00 89.19 96 GLY A CA 1
ATOM 682 C C . GLY A 1 96 ? -12.880 6.933 22.933 1.00 89.19 96 GLY A C 1
ATOM 683 O O . GLY A 1 96 ? -13.499 5.881 22.780 1.00 89.19 96 GLY A O 1
ATOM 684 N N . SER A 1 97 ? -12.052 7.415 22.001 1.00 92.56 97 SER A N 1
ATOM 685 C CA . SER A 1 97 ? -11.731 6.679 20.775 1.00 92.56 97 SER A CA 1
ATOM 686 C C . SER A 1 97 ? -10.687 5.583 21.009 1.00 92.56 97 SER A C 1
ATOM 688 O O . SER A 1 97 ? -9.818 5.689 21.878 1.00 92.56 97 SER A O 1
ATOM 690 N N . VAL A 1 98 ? -10.752 4.525 20.199 1.00 94.50 98 VAL A N 1
ATOM 691 C CA . VAL A 1 98 ? -9.684 3.524 20.096 1.00 94.50 98 VAL A CA 1
ATOM 692 C C . VAL A 1 98 ? -8.646 4.024 19.096 1.00 94.50 98 VAL A C 1
ATOM 694 O O . VAL A 1 98 ? -8.972 4.276 17.941 1.00 94.50 98 VAL A O 1
ATOM 697 N N . GLN A 1 99 ? -7.397 4.148 19.538 1.00 94.44 99 GLN A N 1
ATOM 698 C CA . GLN A 1 99 ? -6.291 4.675 18.735 1.00 94.44 99 GLN A CA 1
ATOM 699 C C . GLN A 1 99 ? -5.429 3.533 18.199 1.00 94.44 99 GLN A C 1
ATOM 701 O O . GLN A 1 99 ? -4.877 2.783 18.998 1.00 94.44 99 GLN A O 1
ATOM 706 N N . VAL A 1 100 ? -5.304 3.406 16.880 1.00 94.38 100 VAL A N 1
ATOM 707 C CA . VAL A 1 100 ? -4.379 2.469 16.224 1.00 94.38 100 VAL A CA 1
ATOM 708 C C . VAL A 1 100 ? -3.278 3.283 15.556 1.00 94.38 100 VAL A C 1
ATOM 710 O O . VAL A 1 100 ? -3.544 4.030 14.612 1.00 94.38 100 VAL A O 1
ATOM 713 N N . ARG A 1 101 ? -2.051 3.172 16.063 1.00 93.31 101 ARG A N 1
ATOM 714 C CA . ARG A 1 101 ? -0.907 3.985 15.622 1.00 93.31 101 ARG A CA 1
ATOM 715 C C . ARG A 1 101 ? -0.099 3.303 14.511 1.00 93.31 101 ARG A C 1
ATOM 717 O O . ARG A 1 101 ? -0.320 2.142 14.181 1.00 93.31 101 ARG A O 1
ATOM 724 N N . ALA A 1 102 ? 0.840 4.039 13.913 1.00 88.25 102 ALA A N 1
ATOM 725 C CA . ALA A 1 102 ? 1.611 3.583 12.754 1.00 88.25 102 ALA A CA 1
ATOM 726 C C . ALA A 1 102 ? 2.452 2.324 13.032 1.00 88.25 102 ALA A C 1
ATOM 728 O O . ALA A 1 102 ? 2.579 1.476 12.156 1.00 88.25 102 ALA A O 1
ATOM 729 N N . ASP A 1 103 ? 2.992 2.194 14.241 1.00 89.38 103 ASP A N 1
ATOM 730 C CA . ASP A 1 103 ? 3.720 1.018 14.727 1.00 89.38 103 ASP A CA 1
ATOM 731 C C . ASP A 1 103 ? 2.814 -0.211 14.858 1.00 89.38 103 ASP A C 1
ATOM 733 O O . ASP A 1 103 ? 3.220 -1.315 14.515 1.00 89.38 103 ASP A O 1
ATOM 737 N N . GLU A 1 104 ? 1.560 -0.022 15.265 1.00 93.88 104 GLU A N 1
ATOM 738 C CA . GLU A 1 104 ? 0.564 -1.098 15.300 1.00 93.88 104 GLU A CA 1
ATOM 739 C C . GLU A 1 104 ? 0.059 -1.463 13.900 1.00 93.88 104 GLU A C 1
ATOM 741 O O . GLU A 1 104 ? -0.363 -2.591 13.655 1.00 93.88 104 GLU A O 1
ATOM 746 N N . LEU A 1 105 ? 0.085 -0.511 12.964 1.00 92.94 105 LEU A N 1
ATOM 747 C CA . LEU A 1 105 ? -0.276 -0.760 11.574 1.00 92.94 105 LEU A CA 1
ATOM 748 C C . LEU A 1 105 ? 0.833 -1.465 10.788 1.00 92.94 105 LEU A C 1
ATOM 750 O O . LEU A 1 105 ? 0.507 -2.046 9.746 1.00 92.94 105 LEU A O 1
ATOM 754 N N . ALA A 1 106 ? 2.077 -1.456 11.278 1.00 92.69 106 ALA A N 1
ATOM 755 C CA . ALA A 1 106 ? 3.177 -2.203 10.687 1.00 92.69 106 ALA A CA 1
ATOM 756 C C . ALA A 1 106 ? 2.819 -3.687 10.566 1.00 92.69 106 ALA A C 1
ATOM 758 O O . ALA A 1 106 ? 2.120 -4.252 11.410 1.00 92.69 106 ALA A O 1
ATOM 759 N N . PHE A 1 107 ? 3.257 -4.304 9.475 1.00 95.38 107 PHE A N 1
ATOM 760 C CA . PHE A 1 107 ? 3.063 -5.723 9.270 1.00 95.38 107 PHE A CA 1
ATOM 761 C C . PHE A 1 107 ? 3.943 -6.524 10.207 1.00 95.38 107 PHE A C 1
ATOM 763 O O . PHE A 1 107 ? 5.144 -6.289 10.258 1.00 95.38 107 PHE A O 1
ATOM 770 N N . ALA A 1 108 ? 3.366 -7.523 10.862 1.00 95.75 108 ALA A N 1
ATOM 771 C CA . ALA A 1 108 ? 4.137 -8.613 11.439 1.00 95.75 108 ALA A CA 1
ATOM 772 C C . ALA A 1 108 ? 4.880 -9.403 10.342 1.00 95.75 108 ALA A C 1
ATOM 774 O O . ALA A 1 108 ? 4.603 -9.272 9.143 1.00 95.75 108 ALA A O 1
ATOM 775 N N . GLU A 1 109 ? 5.806 -10.270 10.746 1.00 96.56 109 GLU A N 1
ATOM 776 C CA . GLU A 1 109 ? 6.525 -11.157 9.823 1.00 96.56 109 GLU A CA 1
ATOM 777 C C . GLU A 1 109 ? 5.557 -12.045 9.019 1.00 96.56 109 GLU A C 1
ATOM 779 O O . GLU A 1 109 ? 5.621 -12.060 7.791 1.00 96.56 109 GLU A O 1
ATOM 784 N N . ASP A 1 110 ? 4.566 -12.657 9.677 1.00 96.62 110 ASP A N 1
ATOM 785 C CA . ASP A 1 110 ? 3.513 -13.452 9.021 1.00 96.62 110 ASP A CA 1
ATOM 786 C C . ASP A 1 110 ? 2.686 -12.637 8.008 1.00 96.62 110 ASP A C 1
ATOM 788 O O . ASP A 1 110 ? 2.222 -13.152 6.988 1.00 96.62 110 ASP A O 1
ATOM 792 N N . GLU A 1 111 ? 2.464 -11.349 8.276 1.00 95.62 111 GLU A N 1
ATOM 793 C CA . GLU A 1 111 ? 1.757 -10.448 7.358 1.00 95.62 111 GLU A CA 1
ATOM 794 C C . GLU A 1 111 ? 2.661 -10.082 6.164 1.00 95.62 111 GLU A C 1
ATOM 796 O O . GLU A 1 111 ? 2.197 -10.038 5.023 1.00 95.62 111 GLU A O 1
ATOM 801 N N . THR A 1 112 ? 3.968 -9.923 6.394 1.00 96.88 112 THR A N 1
ATOM 802 C CA . THR A 1 112 ? 4.989 -9.734 5.346 1.00 96.88 112 THR A CA 1
ATOM 803 C C . THR A 1 112 ? 5.087 -10.963 4.437 1.00 96.88 112 THR A C 1
ATOM 805 O O . THR A 1 112 ? 5.094 -10.828 3.209 1.00 96.88 112 THR A O 1
ATOM 808 N N . TYR A 1 113 ? 5.074 -12.163 5.021 1.00 96.81 113 TYR A N 1
ATOM 809 C CA . TYR A 1 113 ? 4.990 -13.433 4.303 1.00 96.81 113 TYR A CA 1
ATOM 810 C C . TYR A 1 113 ? 3.770 -13.484 3.381 1.00 96.81 113 TYR A C 1
ATOM 812 O O . TYR A 1 113 ? 3.905 -13.805 2.200 1.00 96.81 113 TYR A O 1
ATOM 820 N N . GLN A 1 114 ? 2.585 -13.111 3.877 1.00 94.19 114 GLN A N 1
ATOM 821 C CA . GLN A 1 114 ? 1.357 -13.117 3.074 1.00 94.19 114 GLN A CA 1
ATOM 822 C C . GLN A 1 114 ? 1.462 -12.199 1.848 1.00 94.19 114 GLN A C 1
ATOM 824 O O . GLN A 1 114 ? 1.005 -12.569 0.763 1.00 94.19 114 GLN A O 1
ATOM 829 N N . VAL A 1 115 ? 2.098 -11.030 1.994 1.00 93.12 115 VAL A N 1
ATOM 830 C CA . VAL A 1 115 ? 2.349 -10.117 0.869 1.00 93.12 115 VAL A CA 1
ATOM 831 C C . VAL A 1 115 ? 3.287 -10.755 -0.158 1.00 93.12 115 VAL A C 1
ATOM 833 O O . VAL A 1 115 ? 2.995 -10.716 -1.354 1.00 93.12 115 VAL A O 1
ATOM 836 N N . LEU A 1 116 ? 4.383 -11.379 0.282 1.00 95.50 116 LEU A N 1
ATOM 837 C CA . LEU A 1 116 ? 5.330 -12.044 -0.618 1.00 95.50 116 LEU A CA 1
ATOM 838 C C . LEU A 1 116 ? 4.716 -13.257 -1.319 1.00 95.50 116 LEU A C 1
ATOM 840 O O . LEU A 1 116 ? 4.872 -13.403 -2.529 1.00 95.50 116 LEU A O 1
ATOM 844 N N . ALA A 1 117 ? 3.965 -14.088 -0.597 1.00 93.69 117 ALA A N 1
ATOM 845 C CA . ALA A 1 117 ? 3.299 -15.261 -1.154 1.00 93.69 117 ALA A CA 1
ATOM 846 C C . ALA A 1 117 ? 2.303 -14.858 -2.251 1.00 93.69 117 ALA A C 1
ATOM 848 O O . ALA A 1 117 ? 2.243 -15.493 -3.306 1.00 93.69 117 ALA A O 1
ATOM 849 N N . ALA A 1 118 ? 1.571 -13.759 -2.040 1.00 89.75 118 ALA A N 1
ATOM 850 C CA . ALA A 1 118 ? 0.686 -13.191 -3.050 1.00 89.75 118 ALA A CA 1
ATOM 851 C C . ALA A 1 118 ? 1.458 -12.618 -4.252 1.00 89.75 118 ALA A C 1
ATOM 853 O O . ALA A 1 118 ? 1.049 -12.830 -5.393 1.00 89.75 118 ALA A O 1
ATOM 854 N N . ALA A 1 119 ? 2.571 -11.915 -4.017 1.00 90.88 119 ALA A N 1
ATOM 855 C CA . ALA A 1 119 ? 3.371 -11.299 -5.076 1.00 90.88 119 ALA A CA 1
ATOM 856 C C . ALA A 1 119 ? 4.099 -12.329 -5.955 1.00 90.88 119 ALA A C 1
ATOM 858 O O . ALA A 1 119 ? 4.220 -12.136 -7.165 1.00 90.88 119 ALA A O 1
ATOM 859 N N . PHE A 1 120 ? 4.587 -13.418 -5.361 1.00 92.44 120 PHE A N 1
ATOM 860 C CA . PHE A 1 120 ? 5.386 -14.427 -6.054 1.00 92.44 120 PHE A CA 1
ATOM 861 C C . PHE A 1 120 ? 4.562 -15.583 -6.614 1.00 92.44 120 PHE A C 1
ATOM 863 O O . PHE A 1 120 ? 5.071 -16.300 -7.473 1.00 92.44 120 PHE A O 1
ATOM 870 N N . ALA A 1 121 ? 3.328 -15.768 -6.126 1.00 91.56 121 ALA A N 1
ATOM 871 C CA . ALA A 1 121 ? 2.557 -17.001 -6.297 1.00 91.56 121 ALA A CA 1
ATOM 872 C C . ALA A 1 121 ? 3.359 -18.256 -5.881 1.00 91.56 121 ALA A C 1
ATOM 874 O O . ALA A 1 121 ? 3.205 -19.326 -6.464 1.00 91.56 121 ALA A O 1
ATOM 875 N N . ASP A 1 122 ? 4.224 -18.098 -4.872 1.00 92.19 122 ASP A N 1
ATOM 876 C CA . ASP A 1 122 ? 5.171 -19.097 -4.377 1.00 92.19 122 ASP A CA 1
ATOM 877 C C . ASP A 1 122 ? 5.342 -18.917 -2.862 1.00 92.19 122 ASP A C 1
ATOM 879 O O . ASP A 1 122 ? 5.944 -17.949 -2.392 1.00 92.19 122 ASP A O 1
ATOM 883 N N . ALA A 1 123 ? 4.748 -19.836 -2.102 1.00 94.06 123 ALA A N 1
ATOM 884 C CA . ALA A 1 123 ? 4.743 -19.808 -0.645 1.00 94.06 123 ALA A CA 1
ATOM 885 C C . ALA A 1 123 ? 6.112 -20.159 -0.043 1.00 94.06 123 ALA A C 1
ATOM 887 O O . ALA A 1 123 ? 6.470 -19.606 0.991 1.00 94.06 123 ALA A O 1
ATOM 888 N N . GLU A 1 124 ? 6.881 -21.044 -0.676 1.00 95.19 124 GLU A N 1
ATOM 889 C CA . GLU A 1 124 ? 8.188 -21.470 -0.164 1.00 95.19 124 GLU A CA 1
ATOM 890 C C . GLU A 1 124 ? 9.215 -20.348 -0.342 1.00 95.19 124 GLU A C 1
ATOM 892 O O . GLU A 1 124 ? 9.931 -19.990 0.592 1.00 95.19 124 GLU A O 1
ATOM 897 N N . ALA A 1 125 ? 9.223 -19.703 -1.513 1.00 93.81 125 ALA A N 1
ATOM 898 C CA . ALA A 1 125 ? 10.067 -18.532 -1.735 1.00 93.81 125 ALA A CA 1
ATOM 899 C C . ALA A 1 125 ? 9.697 -17.357 -0.813 1.00 93.81 125 ALA A C 1
ATOM 901 O O . ALA A 1 125 ? 10.576 -16.592 -0.410 1.00 93.81 125 ALA A O 1
ATOM 902 N N . ALA A 1 126 ? 8.410 -17.197 -0.491 1.00 96.56 126 ALA A N 1
ATOM 903 C CA . ALA A 1 126 ? 7.950 -16.176 0.443 1.00 96.56 126 ALA A CA 1
ATOM 904 C C . ALA A 1 126 ? 8.446 -16.433 1.871 1.00 96.56 126 ALA A C 1
ATOM 906 O O . ALA A 1 126 ? 8.940 -15.499 2.496 1.00 96.56 126 ALA A O 1
ATOM 907 N N . ASP A 1 127 ? 8.374 -17.678 2.350 1.00 96.50 127 ASP A N 1
ATOM 908 C CA . ASP A 1 127 ? 8.832 -18.085 3.688 1.00 96.50 127 ASP A CA 1
ATOM 909 C C . ASP A 1 127 ? 10.315 -17.757 3.904 1.00 96.50 127 ASP A C 1
ATOM 911 O O . ASP A 1 127 ? 10.704 -17.166 4.907 1.00 96.50 127 ASP A O 1
ATOM 915 N N . VAL A 1 128 ? 11.144 -18.020 2.889 1.00 96.88 128 VAL A N 1
ATOM 916 C CA . VAL A 1 128 ? 12.587 -17.744 2.945 1.00 96.88 128 VAL A CA 1
ATOM 917 C C . VAL A 1 128 ? 12.907 -16.245 3.001 1.00 96.88 128 VAL A C 1
ATOM 919 O O . VAL A 1 128 ? 13.909 -15.861 3.604 1.00 96.88 128 VAL A O 1
ATOM 922 N N . LEU A 1 129 ? 12.118 -15.395 2.335 1.00 97.69 129 LEU A N 1
ATOM 923 C CA . LEU A 1 129 ? 12.425 -13.965 2.171 1.00 97.69 129 LEU A CA 1
ATOM 924 C C . LEU A 1 129 ? 11.690 -13.054 3.161 1.00 97.69 129 LEU A C 1
ATOM 926 O O . LEU A 1 129 ? 12.108 -11.910 3.342 1.00 97.69 129 LEU A O 1
ATOM 930 N N . ALA A 1 130 ? 10.610 -13.529 3.785 1.00 97.75 130 ALA A N 1
ATOM 931 C CA . ALA A 1 130 ? 9.788 -12.729 4.687 1.00 97.75 130 ALA A CA 1
ATOM 932 C C . ALA A 1 130 ? 10.549 -12.169 5.899 1.00 97.75 130 ALA A C 1
ATOM 934 O O . ALA A 1 130 ? 10.402 -10.967 6.128 1.00 97.75 130 ALA A O 1
ATOM 935 N N . PRO A 1 131 ? 11.399 -12.934 6.616 1.00 97.62 131 PRO A N 1
ATOM 936 C CA . PRO A 1 131 ? 12.114 -12.406 7.779 1.00 97.62 131 PRO A CA 1
ATOM 937 C C . PRO A 1 131 ? 13.075 -11.273 7.396 1.00 97.62 131 PRO A C 1
ATOM 939 O O . PRO A 1 131 ? 13.055 -10.195 7.992 1.00 97.62 131 PRO A O 1
ATOM 942 N N . ASP A 1 132 ? 13.869 -11.484 6.338 1.00 96.94 132 ASP A N 1
ATOM 943 C CA . ASP A 1 132 ? 14.841 -10.504 5.840 1.00 96.94 132 ASP A CA 1
ATOM 944 C C . ASP A 1 132 ? 14.135 -9.225 5.358 1.00 96.94 132 ASP A C 1
ATOM 946 O O . ASP A 1 132 ? 14.580 -8.110 5.645 1.00 96.94 132 ASP A O 1
ATOM 950 N N . LEU A 1 133 ? 13.010 -9.369 4.647 1.00 96.62 133 LEU A N 1
ATOM 951 C CA . LEU A 1 133 ? 12.237 -8.224 4.179 1.00 96.62 133 LEU A CA 1
ATOM 952 C C . LEU A 1 133 ? 11.559 -7.483 5.334 1.00 96.62 133 LEU A C 1
ATOM 954 O O . LEU A 1 133 ? 11.559 -6.249 5.351 1.00 96.62 133 LEU A O 1
ATOM 958 N N . HIS A 1 134 ? 10.977 -8.214 6.284 1.00 96.12 134 HIS A N 1
ATOM 959 C CA . HIS A 1 134 ? 10.330 -7.634 7.453 1.00 96.12 134 HIS A CA 1
ATOM 960 C C . HIS A 1 134 ? 11.338 -6.805 8.250 1.00 96.12 134 HIS A C 1
ATOM 962 O O . HIS A 1 134 ? 11.059 -5.644 8.540 1.00 96.12 134 HIS A O 1
ATOM 968 N N . LEU A 1 135 ? 12.538 -7.342 8.491 1.00 94.94 135 LEU A N 1
ATOM 969 C CA . LEU A 1 135 ? 13.617 -6.635 9.178 1.00 94.94 135 LEU A CA 1
ATOM 970 C C . LEU A 1 135 ? 14.060 -5.380 8.413 1.00 94.94 135 LEU A C 1
ATOM 972 O O . LEU A 1 135 ? 14.173 -4.308 9.002 1.00 94.94 135 LEU A O 1
ATOM 976 N N . LEU A 1 136 ? 14.271 -5.494 7.098 1.00 93.44 136 LEU A N 1
ATOM 977 C CA . LEU A 1 136 ? 14.691 -4.372 6.251 1.00 93.44 136 LEU A CA 1
ATOM 978 C C . LEU A 1 136 ? 13.665 -3.229 6.228 1.00 93.44 136 LEU A C 1
ATOM 980 O O . LEU A 1 136 ? 14.033 -2.060 6.147 1.00 93.44 136 LEU A O 1
ATOM 984 N N . THR A 1 137 ? 12.378 -3.560 6.260 1.00 92.88 137 THR A N 1
ATOM 985 C CA . THR A 1 137 ? 11.289 -2.579 6.128 1.00 92.88 137 THR A CA 1
ATOM 986 C C . THR A 1 137 ? 10.658 -2.200 7.461 1.00 92.88 137 THR A C 1
ATOM 988 O O . THR A 1 137 ? 9.754 -1.365 7.484 1.00 92.88 137 THR A O 1
ATOM 991 N N . ASN A 1 138 ? 11.096 -2.828 8.556 1.00 91.75 138 ASN A N 1
ATOM 992 C CA . ASN A 1 138 ? 10.434 -2.819 9.859 1.00 91.75 138 ASN A CA 1
ATOM 993 C C . ASN A 1 138 ? 8.915 -3.083 9.748 1.00 91.75 138 ASN A C 1
ATOM 995 O O . ASN A 1 138 ? 8.099 -2.430 10.398 1.00 91.75 138 ASN A O 1
ATOM 999 N N . GLY A 1 139 ? 8.530 -3.959 8.814 1.00 92.38 139 GLY A N 1
ATOM 1000 C CA . GLY A 1 139 ? 7.137 -4.265 8.495 1.00 92.38 139 GLY A CA 1
ATOM 1001 C C . GLY A 1 139 ? 6.332 -3.126 7.859 1.00 92.38 139 GLY A C 1
ATOM 1002 O O . GLY A 1 139 ? 5.120 -3.262 7.724 1.00 92.38 139 GLY A O 1
ATOM 1003 N N . TRP A 1 140 ? 6.930 -1.999 7.458 1.00 91.44 140 TRP A N 1
ATOM 1004 C CA . TRP A 1 140 ? 6.168 -0.866 6.924 1.00 91.44 140 TRP A CA 1
ATOM 1005 C C . TRP A 1 140 ? 5.384 -1.269 5.658 1.00 91.44 140 TRP A C 1
ATOM 1007 O O . TRP A 1 140 ? 6.008 -1.535 4.624 1.00 91.44 140 TRP A O 1
ATOM 1017 N N . PRO A 1 141 ? 4.033 -1.284 5.670 1.00 89.50 141 PRO A N 1
ATOM 1018 C CA . PRO A 1 141 ? 3.237 -1.939 4.627 1.00 89.50 141 PRO A CA 1
ATOM 1019 C C . PRO A 1 141 ? 3.530 -1.449 3.209 1.00 89.50 141 PRO A C 1
ATOM 1021 O O . PRO A 1 141 ? 3.634 -2.243 2.274 1.00 89.50 141 PRO A O 1
ATOM 1024 N N . GLY A 1 142 ? 3.724 -0.137 3.047 1.00 84.00 142 GLY A N 1
ATOM 1025 C CA . GLY A 1 142 ? 4.084 0.464 1.765 1.00 84.00 142 GLY A CA 1
ATOM 1026 C C . GLY A 1 142 ? 5.449 0.018 1.231 1.00 84.00 142 GLY A C 1
ATOM 1027 O O . GLY A 1 142 ? 5.571 -0.182 0.024 1.00 84.00 142 GLY A O 1
ATOM 1028 N N . LEU A 1 143 ? 6.448 -0.166 2.104 1.00 87.19 143 LEU A N 1
ATOM 1029 C CA . LEU A 1 143 ? 7.794 -0.615 1.726 1.00 87.19 143 LEU A CA 1
ATOM 1030 C C . LEU A 1 143 ? 7.834 -2.124 1.491 1.00 87.19 143 LEU A C 1
ATOM 1032 O O . LEU A 1 143 ? 8.487 -2.573 0.549 1.00 87.19 143 LEU A O 1
ATOM 1036 N N . VAL A 1 144 ? 7.102 -2.900 2.295 1.00 93.12 144 VAL A N 1
ATOM 1037 C CA . VAL A 1 144 ? 6.926 -4.344 2.087 1.00 93.12 144 VAL A CA 1
ATOM 1038 C C . VAL A 1 144 ? 6.317 -4.600 0.710 1.00 93.12 144 VAL A C 1
ATOM 1040 O O . VAL A 1 144 ? 6.899 -5.328 -0.092 1.00 93.12 144 VAL A O 1
ATOM 1043 N N . ALA A 1 145 ? 5.194 -3.948 0.393 1.00 89.38 145 ALA A N 1
ATOM 1044 C CA . ALA A 1 145 ? 4.539 -4.093 -0.905 1.00 89.38 145 ALA A CA 1
ATOM 1045 C C . ALA A 1 145 ? 5.437 -3.636 -2.069 1.00 89.38 145 ALA A C 1
ATOM 1047 O O . ALA A 1 145 ? 5.468 -4.288 -3.113 1.00 89.38 145 ALA A O 1
ATOM 1048 N N . LEU A 1 146 ? 6.194 -2.548 -1.884 1.00 86.81 146 LEU A N 1
ATOM 1049 C CA . LEU A 1 146 ? 7.120 -2.019 -2.891 1.00 86.81 146 LEU A CA 1
ATOM 1050 C C . LEU A 1 146 ? 8.254 -2.989 -3.184 1.00 86.81 146 LEU A C 1
ATOM 1052 O O . LEU A 1 146 ? 8.504 -3.329 -4.340 1.00 86.81 146 LEU A O 1
ATOM 1056 N N . THR A 1 147 ? 8.899 -3.478 -2.134 1.00 92.81 147 THR A N 1
ATOM 1057 C CA . THR A 1 147 ? 10.013 -4.410 -2.269 1.00 92.81 147 THR A CA 1
ATOM 1058 C C . THR A 1 147 ? 9.534 -5.742 -2.835 1.00 92.81 147 THR A C 1
ATOM 1060 O O . THR A 1 147 ? 10.182 -6.286 -3.724 1.00 92.81 147 THR A O 1
ATOM 1063 N N . ALA A 1 148 ? 8.371 -6.245 -2.406 1.00 93.44 148 ALA A N 1
ATOM 1064 C CA . ALA A 1 148 ? 7.773 -7.457 -2.962 1.00 93.44 148 ALA A CA 1
ATOM 1065 C C . ALA A 1 148 ? 7.473 -7.311 -4.465 1.00 93.44 148 ALA A C 1
ATOM 1067 O O . ALA A 1 148 ? 7.824 -8.192 -5.252 1.00 93.44 148 ALA A O 1
ATOM 1068 N N . ALA A 1 149 ? 6.892 -6.180 -4.882 1.00 88.50 149 ALA A N 1
ATOM 1069 C CA . ALA A 1 149 ? 6.621 -5.897 -6.290 1.00 88.50 149 ALA A CA 1
ATOM 1070 C C . ALA A 1 149 ? 7.905 -5.761 -7.123 1.00 88.50 149 ALA A C 1
ATOM 1072 O O . ALA A 1 149 ? 7.943 -6.236 -8.256 1.00 88.50 149 ALA A O 1
ATOM 1073 N N . TRP A 1 150 ? 8.956 -5.149 -6.570 1.00 92.62 150 TRP A N 1
ATOM 1074 C CA . TRP A 1 150 ? 10.269 -5.080 -7.209 1.00 92.62 150 TRP A CA 1
ATOM 1075 C C . TRP A 1 150 ? 10.902 -6.468 -7.355 1.00 92.62 150 TRP A C 1
ATOM 1077 O O . TRP A 1 150 ? 11.293 -6.848 -8.454 1.00 92.62 150 TRP A O 1
ATOM 1087 N N . LEU A 1 151 ? 10.941 -7.268 -6.283 1.00 95.00 151 LEU A N 1
ATOM 1088 C CA . LEU A 1 151 ? 11.489 -8.630 -6.292 1.00 95.00 151 LEU A CA 1
ATOM 1089 C C . LEU A 1 151 ? 10.754 -9.553 -7.272 1.00 95.00 151 LEU A C 1
ATOM 1091 O O . LEU A 1 151 ? 11.384 -10.405 -7.900 1.00 95.00 151 LEU A O 1
ATOM 1095 N N . ALA A 1 152 ? 9.442 -9.376 -7.443 1.00 92.75 152 ALA A N 1
ATOM 1096 C CA . ALA A 1 152 ? 8.641 -10.170 -8.372 1.00 92.75 152 ALA A CA 1
ATOM 1097 C C . ALA A 1 152 ? 9.063 -9.995 -9.846 1.00 92.75 152 ALA A C 1
ATOM 1099 O O . ALA A 1 152 ? 8.800 -10.887 -10.652 1.00 92.75 152 ALA A O 1
ATOM 1100 N N . GLN A 1 153 ? 9.756 -8.902 -10.191 1.00 90.75 153 GLN A N 1
ATOM 1101 C CA . GLN A 1 153 ? 10.288 -8.649 -11.539 1.00 90.75 153 GLN A CA 1
ATOM 1102 C C . GLN A 1 153 ? 11.567 -9.445 -11.843 1.00 90.75 153 GLN A C 1
ATOM 1104 O O . GLN A 1 153 ? 12.000 -9.495 -12.992 1.00 90.75 153 GLN A O 1
ATOM 1109 N N . HIS A 1 154 ? 12.173 -10.076 -10.832 1.00 94.50 154 HIS A N 1
ATOM 1110 C CA . HIS A 1 154 ? 13.414 -10.837 -10.977 1.00 94.50 154 HIS A CA 1
ATOM 1111 C C . HIS A 1 154 ? 13.155 -12.352 -10.962 1.00 94.50 154 HIS A C 1
ATOM 1113 O O . HIS A 1 154 ? 12.221 -12.820 -10.288 1.00 94.50 154 HIS A O 1
ATOM 1119 N N . PRO A 1 155 ? 14.003 -13.148 -11.646 1.00 95.31 155 PRO A N 1
ATOM 1120 C CA . PRO A 1 155 ? 13.980 -14.604 -11.543 1.00 95.31 155 PRO A CA 1
ATOM 1121 C C . PRO A 1 155 ? 14.072 -15.074 -10.087 1.00 95.31 155 PRO A C 1
ATOM 1123 O O . PRO A 1 155 ? 14.812 -14.496 -9.292 1.00 95.31 155 PRO A O 1
ATOM 1126 N N . ALA A 1 156 ? 13.368 -16.158 -9.739 1.00 95.81 156 ALA A N 1
ATOM 1127 C CA . ALA A 1 156 ? 13.268 -16.644 -8.356 1.00 95.81 156 ALA A CA 1
ATOM 1128 C C . ALA A 1 156 ? 14.635 -16.827 -7.667 1.00 95.81 156 ALA A C 1
ATOM 1130 O O . ALA A 1 156 ? 14.813 -16.406 -6.526 1.00 95.81 156 ALA A O 1
ATOM 1131 N N . HIS A 1 157 ? 15.623 -17.365 -8.388 1.00 95.50 157 HIS A N 1
ATOM 1132 C CA . HIS A 1 157 ? 16.975 -17.604 -7.874 1.00 95.50 157 HIS A CA 1
ATOM 1133 C C . HIS A 1 157 ? 17.789 -16.320 -7.615 1.00 95.50 157 HIS A C 1
ATOM 1135 O O . HIS A 1 157 ? 18.772 -16.366 -6.879 1.00 95.50 157 HIS A O 1
ATOM 1141 N N . GLU A 1 158 ? 17.393 -15.171 -8.175 1.00 97.38 158 GLU A N 1
ATOM 1142 C CA . GLU A 1 158 ? 18.064 -13.883 -7.949 1.00 97.38 158 GLU A CA 1
ATOM 1143 C C . GLU A 1 158 ? 17.465 -13.089 -6.782 1.00 97.38 158 GLU A C 1
ATOM 1145 O O . GLU A 1 158 ? 18.149 -12.244 -6.204 1.00 97.38 158 GLU A O 1
ATOM 1150 N N . ARG A 1 159 ? 16.204 -13.341 -6.406 1.00 96.94 159 ARG A N 1
ATOM 1151 C CA . ARG A 1 159 ? 15.445 -12.489 -5.467 1.00 96.94 159 ARG A CA 1
ATOM 1152 C C . ARG A 1 159 ? 16.150 -12.291 -4.128 1.00 96.94 159 ARG A C 1
ATOM 1154 O O . ARG A 1 159 ? 16.216 -11.169 -3.633 1.00 96.94 159 ARG A O 1
ATOM 1161 N N . ARG A 1 160 ? 16.744 -13.349 -3.569 1.00 96.50 160 ARG A N 1
ATOM 1162 C CA . ARG A 1 160 ? 17.505 -13.249 -2.314 1.00 96.50 160 ARG A CA 1
ATOM 1163 C C . ARG A 1 160 ? 18.724 -12.343 -2.454 1.00 96.50 160 ARG A C 1
ATOM 1165 O O . ARG A 1 160 ? 18.942 -11.470 -1.621 1.00 96.50 160 ARG A O 1
ATOM 1172 N N . ALA A 1 161 ? 19.503 -12.529 -3.519 1.00 95.69 161 ALA A N 1
ATOM 1173 C CA . ALA A 1 161 ? 20.672 -11.699 -3.780 1.00 95.69 161 ALA A CA 1
ATOM 1174 C C . ALA A 1 161 ? 20.268 -10.229 -3.963 1.00 95.69 161 ALA A C 1
ATOM 1176 O O . ALA A 1 161 ? 20.913 -9.347 -3.405 1.00 95.69 161 ALA A O 1
ATOM 1177 N N . ARG A 1 162 ? 19.160 -9.972 -4.671 1.00 95.12 162 ARG A N 1
ATOM 1178 C CA . ARG A 1 162 ? 18.577 -8.636 -4.853 1.00 95.12 162 ARG A CA 1
ATOM 1179 C C . ARG A 1 162 ? 18.154 -8.005 -3.525 1.00 95.12 162 ARG A C 1
ATOM 1181 O O . ARG A 1 162 ? 18.553 -6.877 -3.256 1.00 95.12 162 ARG A O 1
ATOM 1188 N N . LEU A 1 163 ? 17.444 -8.726 -2.659 1.00 95.38 163 LEU A N 1
ATOM 1189 C CA . LEU A 1 163 ? 17.071 -8.228 -1.329 1.00 95.38 163 LEU A CA 1
ATOM 1190 C C . LEU A 1 163 ? 18.306 -7.846 -0.494 1.00 95.38 163 LEU A C 1
ATOM 1192 O O . LEU A 1 163 ? 18.347 -6.770 0.094 1.00 95.38 163 LEU A O 1
ATOM 1196 N N . LEU A 1 164 ? 19.362 -8.665 -0.532 1.00 92.75 164 LEU A N 1
ATOM 1197 C CA . LEU A 1 164 ? 20.634 -8.374 0.144 1.00 92.75 164 LEU A CA 1
ATOM 1198 C C . LEU A 1 164 ? 21.394 -7.173 -0.438 1.00 92.75 164 LEU A C 1
ATOM 1200 O O . LEU A 1 164 ? 22.294 -6.655 0.218 1.00 92.75 164 LEU A O 1
ATOM 1204 N N . THR A 1 165 ? 21.084 -6.721 -1.657 1.00 91.88 165 THR A N 1
ATOM 1205 C CA . THR A 1 165 ? 21.652 -5.459 -2.160 1.00 91.88 165 THR A CA 1
ATOM 1206 C C . THR A 1 165 ? 21.002 -4.240 -1.513 1.00 91.88 165 THR A C 1
ATOM 1208 O O . THR A 1 165 ? 21.691 -3.250 -1.288 1.00 91.88 165 THR A O 1
ATOM 1211 N N . LEU A 1 166 ? 19.722 -4.333 -1.135 1.00 90.19 166 LEU A N 1
ATOM 1212 C CA . LEU A 1 166 ? 18.988 -3.233 -0.503 1.00 90.19 166 LEU A CA 1
ATOM 1213 C C . LEU A 1 166 ? 19.478 -2.941 0.914 1.00 90.19 166 LEU A C 1
ATOM 1215 O O . LEU A 1 166 ? 19.489 -1.790 1.332 1.00 90.19 166 LEU A O 1
ATOM 1219 N N . THR A 1 167 ? 19.955 -3.958 1.636 1.00 84.00 167 THR A N 1
ATOM 1220 C CA . THR A 1 167 ? 20.546 -3.774 2.975 1.00 84.00 167 THR A CA 1
ATOM 1221 C C . THR A 1 167 ? 21.835 -2.947 2.948 1.00 84.00 167 THR A C 1
ATOM 1223 O O . THR A 1 167 ? 22.326 -2.538 3.997 1.00 84.00 167 THR A O 1
ATOM 1226 N N . ARG A 1 168 ? 22.397 -2.708 1.756 1.00 82.94 168 ARG A N 1
ATOM 1227 C CA . ARG A 1 168 ? 23.612 -1.915 1.534 1.00 82.94 168 ARG A CA 1
ATOM 1228 C C . ARG A 1 168 ? 23.321 -0.529 0.958 1.00 82.94 168 ARG A C 1
ATOM 1230 O O . ARG A 1 168 ? 24.264 0.205 0.676 1.00 82.94 168 ARG A O 1
ATOM 1237 N N . CYS A 1 169 ? 22.055 -0.184 0.729 1.00 80.94 169 CYS A N 1
ATOM 1238 C CA . CYS A 1 169 ? 21.678 1.137 0.244 1.00 80.94 169 CYS A CA 1
ATOM 1239 C C . CYS A 1 169 ? 21.814 2.166 1.375 1.00 80.94 169 CYS A C 1
ATOM 1241 O O . CYS A 1 169 ? 21.217 2.008 2.433 1.00 80.94 169 CYS A O 1
ATOM 1243 N N . GLU A 1 170 ? 22.588 3.227 1.134 1.00 70.06 170 GLU A N 1
ATOM 1244 C CA . GLU A 1 170 ? 22.745 4.348 2.077 1.00 70.06 170 GLU A CA 1
ATOM 1245 C C . GLU A 1 170 ? 21.596 5.371 1.982 1.00 70.06 170 GLU A C 1
ATOM 1247 O O . GLU A 1 170 ? 21.390 6.155 2.905 1.00 70.06 170 GLU A O 1
ATOM 1252 N N . ALA A 1 171 ? 20.848 5.369 0.872 1.00 76.44 171 ALA A N 1
ATOM 1253 C CA . ALA A 1 171 ? 19.670 6.212 0.667 1.00 76.44 171 ALA A CA 1
ATOM 1254 C C . ALA A 1 171 ? 18.415 5.615 1.325 1.00 76.44 171 ALA A C 1
ATOM 1256 O O . ALA A 1 171 ? 18.363 4.413 1.602 1.00 76.44 171 ALA A O 1
ATOM 1257 N N . GLU A 1 172 ? 17.374 6.435 1.511 1.00 81.12 172 GLU A N 1
ATOM 1258 C CA . GLU A 1 172 ? 16.070 5.926 1.935 1.00 81.12 172 GLU A CA 1
ATOM 1259 C C . GLU A 1 172 ? 15.574 4.859 0.951 1.00 81.12 172 GLU A C 1
ATOM 1261 O O . GLU A 1 172 ? 15.611 5.024 -0.270 1.00 81.12 172 GLU A O 1
ATOM 1266 N N . LEU A 1 173 ? 15.099 3.734 1.488 1.00 80.88 173 LEU A N 1
ATOM 1267 C CA . LEU A 1 173 ? 14.731 2.570 0.683 1.00 80.88 173 LEU A CA 1
ATOM 1268 C C . LEU A 1 173 ? 13.666 2.903 -0.379 1.00 80.88 173 LEU A C 1
ATOM 1270 O O . LEU A 1 173 ? 13.705 2.363 -1.483 1.00 80.88 173 LEU A O 1
ATOM 1274 N N . ALA A 1 174 ? 12.737 3.813 -0.070 1.00 73.69 174 ALA A N 1
ATOM 1275 C CA . ALA A 1 174 ? 11.722 4.280 -1.013 1.00 73.69 174 ALA A CA 1
ATOM 1276 C C . ALA A 1 174 ? 12.334 5.021 -2.215 1.00 73.69 174 ALA A C 1
ATOM 1278 O O . ALA A 1 174 ? 11.968 4.727 -3.356 1.00 73.69 174 ALA A O 1
ATOM 1279 N N . ASP A 1 175 ? 13.291 5.918 -1.965 1.00 78.50 175 ASP A N 1
ATOM 1280 C CA . ASP A 1 175 ? 13.978 6.703 -2.998 1.00 78.50 175 ASP A CA 1
ATOM 1281 C C . ASP A 1 175 ? 14.790 5.816 -3.940 1.00 78.50 175 ASP A C 1
ATOM 1283 O O . ASP A 1 175 ? 14.931 6.119 -5.122 1.00 78.50 175 ASP A O 1
ATOM 1287 N N . TYR A 1 176 ? 15.289 4.686 -3.437 1.00 83.06 176 TYR A N 1
ATOM 1288 C CA . TYR A 1 176 ? 15.957 3.686 -4.263 1.00 83.06 176 TYR A CA 1
ATOM 1289 C C . TYR A 1 176 ? 14.967 2.822 -5.059 1.00 83.06 176 TYR A C 1
ATOM 1291 O O . TYR A 1 176 ? 15.150 2.575 -6.255 1.00 83.06 176 TYR A O 1
ATOM 1299 N N . LEU A 1 177 ? 13.916 2.327 -4.401 1.00 84.25 177 LEU A N 1
ATOM 1300 C CA . LEU A 1 177 ? 13.022 1.334 -4.989 1.00 84.25 177 LEU A CA 1
ATOM 1301 C C . LEU A 1 177 ? 12.094 1.916 -6.055 1.00 84.25 177 LEU A C 1
ATOM 1303 O O . LEU A 1 177 ? 11.795 1.217 -7.021 1.00 84.25 177 LEU A O 1
ATOM 1307 N N . VAL A 1 178 ? 11.638 3.164 -5.919 1.00 86.88 178 VAL A N 1
ATOM 1308 C CA . VAL A 1 178 ? 10.709 3.753 -6.898 1.00 86.88 178 VAL A CA 1
ATOM 1309 C C . VAL A 1 178 ? 11.346 3.869 -8.291 1.00 86.88 178 VAL A C 1
ATOM 1311 O O . VAL A 1 178 ? 10.764 3.310 -9.227 1.00 86.88 178 VAL A O 1
ATOM 1314 N N . PRO A 1 179 ? 12.542 4.466 -8.470 1.00 87.62 179 PRO A N 1
ATOM 1315 C CA . PRO A 1 179 ? 13.224 4.471 -9.764 1.00 87.62 179 PRO A CA 1
ATOM 1316 C C . PRO A 1 179 ? 13.503 3.059 -10.288 1.00 87.62 179 PRO A C 1
ATOM 1318 O O . PRO A 1 179 ? 13.308 2.788 -11.471 1.00 87.62 179 PRO A O 1
ATOM 1321 N N . ALA A 1 180 ? 13.899 2.128 -9.410 1.00 86.06 180 ALA A N 1
ATOM 1322 C CA . ALA A 1 180 ? 14.174 0.746 -9.800 1.00 86.06 180 ALA A CA 1
ATOM 1323 C C . ALA A 1 180 ? 12.922 0.027 -10.332 1.00 86.06 180 ALA A C 1
ATOM 1325 O O . ALA A 1 180 ? 12.996 -0.689 -11.330 1.00 86.06 180 ALA A O 1
ATOM 1326 N N . VAL A 1 181 ? 11.764 0.241 -9.700 1.00 88.38 181 VAL A N 1
ATOM 1327 C CA . VAL A 1 181 ? 10.477 -0.291 -10.162 1.00 88.38 181 VAL A CA 1
ATOM 1328 C C . VAL A 1 181 ? 10.055 0.366 -11.472 1.00 88.38 181 VAL A C 1
ATOM 1330 O O . VAL A 1 181 ? 9.658 -0.343 -12.392 1.00 88.38 181 VAL A O 1
ATOM 1333 N N . VAL A 1 182 ? 10.173 1.693 -11.591 1.00 90.94 182 VAL A N 1
ATOM 1334 C CA . VAL A 1 182 ? 9.820 2.441 -12.812 1.00 90.94 182 VAL A CA 1
ATOM 1335 C C . VAL A 1 182 ? 10.691 2.031 -14.005 1.00 90.94 182 VAL A C 1
ATOM 1337 O O . VAL A 1 182 ? 10.194 1.930 -15.133 1.00 90.94 182 VAL A O 1
ATOM 1340 N N . ALA A 1 183 ? 11.974 1.750 -13.772 1.00 91.06 183 ALA A N 1
ATOM 1341 C CA . ALA A 1 183 ? 12.897 1.269 -14.793 1.00 91.06 183 ALA A CA 1
ATOM 1342 C C . ALA A 1 183 ? 12.484 -0.096 -15.372 1.00 91.06 183 ALA A C 1
ATOM 1344 O O . ALA A 1 183 ? 12.734 -0.345 -16.550 1.00 91.06 183 ALA A O 1
ATOM 1345 N N . GLY A 1 184 ? 11.823 -0.944 -14.574 1.00 87.44 184 GLY A N 1
ATOM 1346 C CA . GLY A 1 184 ? 11.312 -2.250 -14.997 1.00 87.44 184 GLY A CA 1
ATOM 1347 C C . GLY A 1 184 ? 9.958 -2.221 -15.717 1.00 87.44 184 GLY A C 1
ATOM 1348 O O . GLY A 1 184 ? 9.557 -3.237 -16.280 1.00 87.44 184 GLY A O 1
ATOM 1349 N N . LEU A 1 185 ? 9.252 -1.084 -15.726 1.00 91.31 185 LEU A N 1
ATOM 1350 C CA . LEU A 1 185 ? 7.947 -0.961 -16.383 1.00 91.31 185 LEU A CA 1
ATOM 1351 C C . LEU A 1 185 ? 8.070 -0.888 -17.910 1.00 91.31 185 LEU A C 1
ATOM 1353 O O . LEU A 1 185 ? 8.897 -0.145 -18.447 1.00 91.31 185 LEU A O 1
ATOM 1357 N N . SER A 1 186 ? 7.163 -1.567 -18.612 1.00 90.94 186 SER A N 1
ATOM 1358 C CA . SER A 1 186 ? 6.916 -1.349 -20.039 1.00 90.94 186 SER A CA 1
ATOM 1359 C C . SER A 1 186 ? 6.380 0.065 -20.318 1.00 90.94 186 SER A C 1
ATOM 1361 O O . SER A 1 186 ? 5.955 0.786 -19.414 1.00 90.94 186 SER A O 1
ATOM 1363 N N . GLY A 1 187 ? 6.370 0.484 -21.590 1.00 90.94 187 GLY A N 1
ATOM 1364 C CA . GLY A 1 187 ? 5.883 1.816 -21.979 1.00 90.94 187 GLY A CA 1
ATOM 1365 C C . GLY A 1 187 ? 4.429 2.085 -21.564 1.00 90.94 187 GLY A C 1
ATOM 1366 O O . GLY A 1 187 ? 4.141 3.155 -21.034 1.00 90.94 187 GLY A O 1
ATOM 1367 N N . ALA A 1 188 ? 3.542 1.099 -21.742 1.00 90.62 188 ALA A N 1
ATOM 1368 C CA . ALA A 1 188 ? 2.131 1.202 -21.357 1.00 90.62 188 ALA A CA 1
ATOM 1369 C C . ALA A 1 188 ? 1.952 1.229 -19.828 1.00 90.62 188 ALA A C 1
ATOM 1371 O O . ALA A 1 188 ? 1.247 2.084 -19.297 1.00 90.62 188 ALA A O 1
ATOM 1372 N N . GLU A 1 189 ? 2.659 0.355 -19.103 1.00 92.69 189 GLU A N 1
ATOM 1373 C CA . GLU A 1 189 ? 2.659 0.343 -17.634 1.00 92.69 189 GLU A CA 1
ATOM 1374 C C . GLU A 1 189 ? 3.146 1.674 -17.054 1.00 92.69 189 GLU A C 1
ATOM 1376 O O . GLU A 1 189 ? 2.548 2.213 -16.122 1.00 92.69 189 GLU A O 1
ATOM 1381 N N . ARG A 1 190 ? 4.225 2.224 -17.620 1.00 94.31 190 ARG A N 1
ATOM 1382 C CA . ARG A 1 190 ? 4.794 3.503 -17.197 1.00 94.31 190 ARG A CA 1
ATOM 1383 C C . ARG A 1 190 ? 3.813 4.648 -17.415 1.00 94.31 190 ARG A C 1
ATOM 1385 O O . ARG A 1 190 ? 3.668 5.480 -16.525 1.00 94.31 190 ARG A O 1
ATOM 1392 N N . GLU A 1 191 ? 3.131 4.685 -18.557 1.00 92.81 191 GLU A N 1
ATOM 1393 C CA . GLU A 1 191 ? 2.131 5.716 -18.848 1.00 92.81 191 GLU A CA 1
ATOM 1394 C C . GLU A 1 191 ? 0.913 5.616 -17.918 1.00 92.81 191 GLU A C 1
ATOM 1396 O O . GLU A 1 191 ? 0.456 6.632 -17.383 1.00 92.81 191 GLU A O 1
ATOM 1401 N N . LEU A 1 192 ? 0.435 4.398 -17.644 1.00 94.06 192 LEU A N 1
ATOM 1402 C CA . LEU A 1 192 ? -0.639 4.167 -16.681 1.00 94.06 192 LEU A CA 1
ATOM 1403 C C . LEU A 1 192 ? -0.250 4.658 -15.280 1.00 94.06 192 LEU A C 1
ATOM 1405 O O . LEU A 1 192 ? -1.001 5.407 -14.651 1.00 94.06 192 LEU A O 1
ATOM 1409 N N . VAL A 1 193 ? 0.931 4.267 -14.794 1.00 94.56 193 VAL A N 1
ATOM 1410 C CA . VAL A 1 193 ? 1.438 4.660 -13.470 1.00 94.56 193 VAL A CA 1
ATOM 1411 C C . VAL A 1 193 ? 1.652 6.166 -13.388 1.00 94.56 193 VAL A C 1
ATOM 1413 O O . VAL A 1 193 ? 1.261 6.775 -12.391 1.00 94.56 193 VAL A O 1
ATOM 1416 N N . ARG A 1 194 ? 2.195 6.780 -14.447 1.00 95.62 194 ARG A N 1
ATOM 1417 C CA . ARG A 1 194 ? 2.371 8.232 -14.556 1.00 95.62 194 ARG A CA 1
ATOM 1418 C C . ARG A 1 194 ? 1.051 8.963 -14.325 1.00 95.62 194 ARG A C 1
ATOM 1420 O O . ARG A 1 194 ? 0.996 9.884 -13.522 1.00 95.62 194 ARG A O 1
ATOM 1427 N N . ARG A 1 195 ? -0.042 8.529 -14.958 1.00 94.81 195 ARG A N 1
ATOM 1428 C CA . ARG A 1 195 ? -1.371 9.140 -14.764 1.00 94.81 195 ARG A CA 1
ATOM 1429 C C . ARG A 1 195 ? -1.951 8.845 -13.382 1.00 94.81 195 ARG A C 1
ATOM 1431 O O . ARG A 1 195 ? -2.442 9.757 -12.717 1.00 94.81 195 ARG A O 1
ATOM 1438 N N . LEU A 1 196 ? -1.867 7.595 -12.926 1.00 95.12 196 LEU A N 1
ATOM 1439 C CA . LEU A 1 196 ? -2.370 7.176 -11.614 1.00 95.12 196 LEU A CA 1
ATOM 1440 C C . LEU A 1 196 ? -1.689 7.893 -10.446 1.00 95.12 196 LEU A C 1
ATOM 1442 O O . LEU A 1 196 ? -2.337 8.143 -9.432 1.00 95.12 196 LEU A O 1
ATOM 1446 N N . ALA A 1 197 ? -0.420 8.281 -10.585 1.00 95.12 197 ALA A N 1
ATOM 1447 C CA . ALA A 1 197 ? 0.283 9.060 -9.570 1.00 95.12 197 ALA A CA 1
ATOM 1448 C C . ALA A 1 197 ? -0.398 10.417 -9.293 1.00 95.12 197 ALA A C 1
ATOM 1450 O O . ALA A 1 197 ? -0.303 10.950 -8.184 1.00 95.12 197 ALA A O 1
ATOM 1451 N N . HIS A 1 198 ? -1.130 10.966 -10.267 1.00 95.38 198 HIS A N 1
ATOM 1452 C CA . HIS A 1 198 ? -1.841 12.243 -10.169 1.00 95.38 198 HIS A CA 1
ATOM 1453 C C . HIS A 1 198 ? -3.354 12.107 -9.941 1.00 95.38 198 HIS A C 1
ATOM 1455 O O . HIS A 1 198 ? -4.025 13.121 -9.754 1.00 95.38 198 HIS A O 1
ATOM 1461 N N . LEU A 1 199 ? -3.896 10.887 -9.929 1.00 94.25 199 LEU A N 1
ATOM 1462 C CA . LEU A 1 199 ? -5.320 10.630 -9.719 1.00 94.25 199 LEU A CA 1
ATOM 1463 C C . LEU A 1 199 ? -5.590 10.009 -8.337 1.00 94.25 199 LEU A C 1
ATOM 1465 O O . LEU A 1 199 ? -4.741 9.305 -7.783 1.00 94.25 199 LEU A O 1
ATOM 1469 N N . PRO A 1 200 ? -6.792 10.209 -7.767 1.00 90.19 200 PRO A N 1
ATOM 1470 C CA . PRO A 1 200 ? -7.252 9.420 -6.625 1.00 90.19 200 PRO A CA 1
ATOM 1471 C C . PRO A 1 200 ? -7.399 7.935 -6.978 1.00 90.19 200 PRO A C 1
ATOM 1473 O O . PRO A 1 200 ? -7.101 7.085 -6.148 1.00 90.19 200 PRO A O 1
ATOM 1476 N N . GLY A 1 201 ? -7.804 7.644 -8.217 1.00 93.06 201 GLY A N 1
ATOM 1477 C CA . GLY A 1 201 ? -7.907 6.315 -8.813 1.00 93.06 201 GLY A CA 1
ATOM 1478 C C . GLY A 1 201 ? -8.496 6.381 -10.218 1.00 93.06 201 GLY A C 1
ATOM 1479 O O . GLY A 1 201 ? -8.917 7.451 -10.663 1.00 93.06 201 GLY A O 1
ATOM 1480 N N . ILE A 1 202 ? -8.525 5.245 -10.912 1.00 94.31 202 ILE A N 1
ATOM 1481 C CA . ILE A 1 202 ? -9.099 5.123 -12.255 1.00 94.31 202 ILE A CA 1
ATOM 1482 C C . ILE A 1 202 ? -10.038 3.926 -12.350 1.00 94.31 202 ILE A C 1
ATOM 1484 O O . ILE A 1 202 ? -9.718 2.851 -11.855 1.00 94.31 202 ILE A O 1
ATOM 1488 N N . ASP A 1 203 ? -11.176 4.095 -13.015 1.00 93.75 203 ASP A N 1
ATOM 1489 C CA . ASP A 1 203 ? -12.049 2.992 -13.409 1.00 93.75 203 ASP A CA 1
ATOM 1490 C C . ASP A 1 203 ? -12.131 2.866 -14.934 1.00 93.75 203 ASP A C 1
ATOM 1492 O O . ASP A 1 203 ? -11.567 3.668 -15.680 1.00 93.75 203 ASP A O 1
ATOM 1496 N N . ALA A 1 204 ? -12.854 1.855 -15.416 1.00 91.81 204 ALA A N 1
ATOM 1497 C CA . ALA A 1 204 ? -13.012 1.625 -16.850 1.00 91.81 204 ALA A CA 1
ATOM 1498 C C . ALA A 1 204 ? -13.653 2.814 -17.593 1.00 91.81 204 ALA A C 1
ATOM 1500 O O . ALA A 1 204 ? -13.352 3.033 -18.763 1.00 91.81 204 ALA A O 1
ATOM 1501 N N . ARG A 1 205 ? -14.525 3.596 -16.937 1.00 92.25 205 ARG A N 1
ATOM 1502 C CA . ARG A 1 205 ? -15.179 4.756 -17.564 1.00 92.25 205 ARG A CA 1
ATOM 1503 C C . ARG A 1 205 ? -14.206 5.915 -17.706 1.00 92.25 205 ARG A C 1
ATOM 1505 O O . ARG A 1 205 ? -14.140 6.534 -18.762 1.00 92.25 205 ARG A O 1
ATOM 1512 N N . LEU A 1 206 ? -13.449 6.208 -16.653 1.00 93.50 206 LEU A N 1
ATOM 1513 C CA . LEU A 1 206 ? -12.429 7.244 -16.695 1.00 93.50 206 LEU A CA 1
ATOM 1514 C C . LEU A 1 206 ? -11.301 6.870 -17.664 1.00 93.50 206 LEU A C 1
ATOM 1516 O O . LEU A 1 206 ? -10.825 7.738 -18.389 1.00 93.50 206 LEU A O 1
ATOM 1520 N N . ALA A 1 207 ? -10.917 5.594 -17.728 1.00 92.44 207 ALA A N 1
ATOM 1521 C CA . ALA A 1 207 ? -9.935 5.113 -18.694 1.00 92.44 207 ALA A CA 1
ATOM 1522 C C . ALA A 1 207 ? -10.386 5.290 -20.148 1.00 92.44 207 ALA A C 1
ATOM 1524 O O . ALA A 1 207 ? -9.583 5.732 -20.965 1.00 92.44 207 ALA A O 1
ATOM 1525 N N . ASP A 1 208 ? -11.663 5.038 -20.454 1.00 92.69 208 ASP A N 1
ATOM 1526 C CA . ASP A 1 208 ? -12.244 5.300 -21.778 1.00 92.69 208 ASP A CA 1
ATOM 1527 C C . ASP A 1 208 ? -12.186 6.793 -22.136 1.00 92.69 208 ASP A C 1
ATOM 1529 O O . ASP A 1 208 ? -11.717 7.164 -23.209 1.00 92.69 208 ASP A O 1
ATOM 1533 N N . ARG A 1 209 ? -12.545 7.681 -21.195 1.00 93.12 209 ARG A N 1
ATOM 1534 C CA . ARG A 1 209 ? -12.449 9.142 -21.401 1.00 93.12 209 ARG A CA 1
ATOM 1535 C C . ARG A 1 209 ? -11.026 9.638 -21.638 1.00 93.12 209 ARG A C 1
ATOM 1537 O O . ARG A 1 209 ? -10.834 10.652 -22.302 1.00 93.12 209 ARG A O 1
ATOM 1544 N N . LEU A 1 210 ? -10.050 8.960 -21.044 1.00 90.62 210 LEU A N 1
ATOM 1545 C CA . LEU A 1 210 ? -8.632 9.291 -21.135 1.00 90.62 210 LEU A CA 1
ATOM 1546 C C . LEU A 1 210 ? -7.915 8.574 -22.288 1.00 90.62 210 LEU A C 1
ATOM 1548 O O . LEU A 1 210 ? -6.709 8.785 -22.443 1.00 90.62 210 LEU A O 1
ATOM 1552 N N . ASP A 1 211 ? -8.638 7.755 -23.060 1.00 91.81 211 ASP A N 1
ATOM 1553 C CA . ASP A 1 211 ? -8.120 6.919 -24.149 1.00 91.81 211 ASP A CA 1
ATOM 1554 C C . ASP A 1 211 ? -6.976 5.984 -23.700 1.00 91.81 211 ASP A C 1
ATOM 1556 O O . ASP A 1 211 ? -5.936 5.885 -24.343 1.00 91.81 211 ASP A O 1
ATOM 1560 N N . ILE A 1 212 ? -7.146 5.330 -22.540 1.00 89.12 212 ILE A N 1
ATOM 1561 C CA . ILE A 1 212 ? -6.154 4.412 -21.924 1.00 89.12 212 ILE A CA 1
ATOM 1562 C C . ILE A 1 212 ? -6.746 3.069 -21.500 1.00 89.12 212 ILE A C 1
ATOM 1564 O O . ILE A 1 212 ? -6.228 2.370 -20.629 1.00 89.12 212 ILE A O 1
ATOM 1568 N N . THR A 1 213 ? -7.856 2.681 -22.118 1.00 88.81 213 THR A N 1
ATOM 1569 C CA . THR A 1 213 ? -8.504 1.392 -21.849 1.00 88.81 213 THR A CA 1
ATOM 1570 C C . THR A 1 213 ? -7.576 0.206 -22.133 1.00 88.81 213 THR A C 1
ATOM 1572 O O . THR A 1 213 ? -7.646 -0.808 -21.440 1.00 88.81 213 THR A O 1
ATOM 1575 N N . GLU A 1 214 ? -6.693 0.318 -23.129 1.00 85.81 214 GLU A N 1
ATOM 1576 C CA . GLU A 1 214 ? -5.695 -0.718 -23.424 1.00 85.81 214 GLU A CA 1
ATOM 1577 C C . GLU A 1 214 ? -4.588 -0.772 -22.361 1.00 85.81 214 GLU A C 1
ATOM 1579 O O . GLU A 1 214 ? -4.174 -1.866 -21.980 1.00 85.81 214 GLU A O 1
ATOM 1584 N N . ASP A 1 215 ? -4.187 0.368 -21.792 1.00 84.75 215 ASP A N 1
ATOM 1585 C CA . ASP A 1 215 ? -3.162 0.416 -20.742 1.00 84.75 215 ASP A CA 1
ATOM 1586 C C . ASP A 1 215 ? -3.636 -0.274 -19.455 1.00 84.75 215 ASP A C 1
ATOM 1588 O O . ASP A 1 215 ? -2.851 -0.931 -18.773 1.00 84.75 215 ASP A O 1
ATOM 1592 N N . LEU A 1 216 ? -4.945 -0.241 -19.163 1.00 85.00 216 LEU A N 1
ATOM 1593 C CA . LEU A 1 216 ? -5.547 -1.017 -18.067 1.00 85.00 216 LEU A CA 1
ATOM 1594 C C . LEU A 1 216 ? -5.4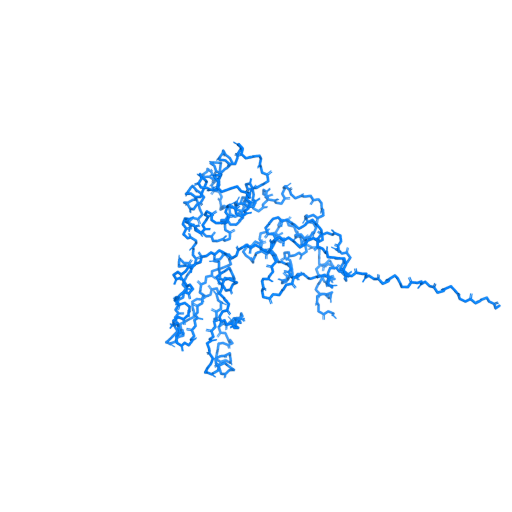35 -2.540 -18.239 1.00 85.00 216 LEU A C 1
ATOM 1596 O O . LEU A 1 216 ? -5.792 -3.286 -17.328 1.00 85.00 216 LEU A O 1
ATOM 1600 N N . ARG A 1 217 ? -4.958 -3.046 -19.380 1.00 84.06 217 ARG A N 1
ATOM 1601 C CA . ARG A 1 217 ? -4.633 -4.474 -19.530 1.00 84.06 217 ARG A CA 1
ATOM 1602 C C . ARG A 1 217 ? -3.234 -4.807 -19.020 1.00 84.06 217 ARG A C 1
ATOM 1604 O O . ARG A 1 217 ? -2.974 -5.965 -18.709 1.00 84.06 217 ARG A O 1
ATOM 1611 N N . ALA A 1 218 ? -2.366 -3.807 -18.900 1.00 84.62 218 ALA A N 1
ATOM 1612 C CA . ALA A 1 218 ? -0.997 -3.921 -18.423 1.00 84.62 218 ALA A CA 1
ATOM 1613 C C . ALA A 1 218 ? -0.872 -3.245 -17.048 1.00 84.62 218 ALA A C 1
ATOM 1615 O O . ALA A 1 218 ? -0.144 -2.276 -16.878 1.00 84.62 218 ALA A O 1
ATOM 1616 N N . ILE A 1 219 ? -1.644 -3.718 -16.064 1.00 87.19 219 ILE A N 1
ATOM 1617 C CA . ILE A 1 219 ? -1.626 -3.163 -14.704 1.00 87.19 219 ILE A CA 1
ATOM 1618 C C . ILE A 1 219 ? -0.413 -3.720 -13.951 1.00 87.19 219 ILE A C 1
ATOM 1620 O O . ILE A 1 219 ? -0.382 -4.931 -13.687 1.00 87.19 219 ILE A O 1
ATOM 1624 N N . PRO A 1 220 ? 0.545 -2.871 -13.532 1.00 86.00 220 PRO A N 1
ATOM 1625 C CA . PRO A 1 220 ? 1.696 -3.330 -12.770 1.00 86.00 220 PRO A CA 1
ATOM 1626 C C . PRO A 1 220 ? 1.281 -4.042 -11.479 1.00 86.00 220 PRO A C 1
ATOM 1628 O O . PRO A 1 220 ? 0.249 -3.708 -10.894 1.00 86.00 220 PRO A O 1
ATOM 1631 N N . PRO A 1 221 ? 2.088 -4.984 -10.960 1.00 75.38 221 PRO A N 1
ATOM 1632 C CA . PRO A 1 221 ? 1.756 -5.739 -9.749 1.00 75.38 221 PRO A CA 1
ATOM 1633 C C . PRO A 1 221 ? 1.464 -4.893 -8.504 1.00 75.38 221 PRO A C 1
ATOM 1635 O O . PRO A 1 221 ? 0.748 -5.352 -7.622 1.00 75.38 221 PRO A O 1
ATOM 1638 N N . PHE A 1 222 ? 2.002 -3.676 -8.432 1.00 81.81 222 PHE A N 1
ATOM 1639 C CA . PHE A 1 222 ? 1.812 -2.778 -7.294 1.00 81.81 222 PHE A CA 1
ATOM 1640 C C . PHE A 1 222 ? 0.609 -1.840 -7.412 1.00 81.81 222 PHE A C 1
ATOM 1642 O O . PHE A 1 222 ? 0.270 -1.169 -6.438 1.00 81.81 222 PHE A O 1
ATOM 1649 N N . VAL A 1 223 ? -0.020 -1.755 -8.585 1.00 87.81 223 VAL A N 1
ATOM 1650 C CA . VAL A 1 223 ? -1.281 -1.030 -8.734 1.00 87.81 223 VAL A CA 1
ATOM 1651 C C . VAL A 1 223 ? -2.384 -1.910 -8.154 1.00 87.81 223 VAL A C 1
ATOM 1653 O O . VAL A 1 223 ? -2.550 -3.066 -8.542 1.00 87.81 223 VAL A O 1
ATOM 1656 N N . GLN A 1 224 ? -3.116 -1.363 -7.190 1.00 84.75 224 GLN A N 1
ATOM 1657 C CA . GLN A 1 224 ? -4.089 -2.092 -6.384 1.00 84.75 224 GLN A CA 1
ATOM 1658 C C . GLN A 1 224 ? -5.504 -1.809 -6.878 1.00 84.75 224 GLN A C 1
ATOM 1660 O O . GLN A 1 224 ? -5.828 -0.672 -7.217 1.00 84.75 224 GLN A O 1
ATOM 1665 N N . GLU A 1 225 ? -6.355 -2.832 -6.898 1.00 86.50 225 GLU A N 1
ATOM 1666 C CA . GLU A 1 225 ? -7.798 -2.643 -7.047 1.00 86.50 225 GLU A CA 1
ATOM 1667 C C . GLU A 1 225 ? -8.400 -2.291 -5.679 1.00 86.50 225 GLU A C 1
ATOM 1669 O O . GLU A 1 225 ? -8.143 -2.982 -4.693 1.00 86.50 225 GLU A O 1
ATOM 1674 N N . LEU A 1 226 ? -9.203 -1.230 -5.605 1.00 81.38 226 LEU A N 1
ATOM 1675 C CA . LEU A 1 226 ? -9.877 -0.830 -4.372 1.00 81.38 226 LEU A CA 1
ATOM 1676 C C . LEU A 1 226 ? -10.999 -1.817 -4.046 1.00 81.38 226 LEU A C 1
ATOM 1678 O O . LEU A 1 226 ? -12.007 -1.874 -4.752 1.00 81.38 226 LEU A O 1
ATOM 1682 N N . LEU A 1 227 ? -10.892 -2.529 -2.922 1.00 70.81 227 LEU A N 1
ATOM 1683 C CA . LEU A 1 227 ? -11.908 -3.509 -2.517 1.00 70.81 227 LEU A CA 1
ATOM 1684 C C . LEU A 1 227 ? -13.288 -2.870 -2.317 1.00 70.81 227 LEU A C 1
ATOM 1686 O O . LEU A 1 227 ? -14.307 -3.438 -2.709 1.00 70.81 227 LEU A O 1
ATOM 1690 N N . ARG A 1 228 ? -13.324 -1.653 -1.761 1.00 74.81 228 ARG A N 1
ATOM 1691 C CA . ARG A 1 228 ? -14.566 -0.892 -1.540 1.00 74.81 228 ARG A CA 1
ATOM 1692 C C . ARG A 1 228 ? -15.175 -0.327 -2.826 1.00 74.81 228 ARG A C 1
ATOM 1694 O O . ARG A 1 228 ? -16.335 0.080 -2.821 1.00 74.81 228 ARG A O 1
ATOM 1701 N N . ARG A 1 229 ? -14.415 -0.285 -3.926 1.00 82.38 229 ARG A N 1
ATOM 1702 C CA . ARG A 1 229 ? -14.863 0.212 -5.236 1.00 82.38 229 ARG A CA 1
ATOM 1703 C C . ARG A 1 229 ? -14.361 -0.719 -6.349 1.00 82.38 229 ARG A C 1
ATOM 1705 O O . ARG A 1 229 ? -13.428 -0.354 -7.057 1.00 82.38 229 ARG A O 1
ATOM 1712 N N . PRO A 1 230 ? -14.975 -1.901 -6.535 1.00 83.56 230 PRO A N 1
ATOM 1713 C CA . PRO A 1 230 ? -14.535 -2.854 -7.552 1.00 83.56 230 PRO A CA 1
ATOM 1714 C C . PRO A 1 230 ? -14.414 -2.214 -8.941 1.00 83.56 230 PRO A C 1
ATOM 1716 O O . PRO A 1 230 ? -15.281 -1.441 -9.359 1.00 83.56 230 PRO A O 1
ATOM 1719 N N . GLY A 1 231 ? -13.335 -2.537 -9.650 1.00 88.25 231 GLY A N 1
ATOM 1720 C CA . GLY A 1 231 ? -12.964 -1.935 -10.929 1.00 88.25 231 GLY A CA 1
ATOM 1721 C C . GLY A 1 231 ? -12.254 -0.583 -10.832 1.00 88.25 231 GLY A C 1
ATOM 1722 O O . GLY A 1 231 ? -11.944 -0.019 -11.880 1.00 88.25 231 GLY A O 1
ATOM 1723 N N . TRP A 1 232 ? -12.000 -0.063 -9.624 1.00 92.50 232 TRP A N 1
ATOM 1724 C CA . TRP A 1 232 ? -11.140 1.103 -9.411 1.00 92.50 232 TRP A CA 1
ATOM 1725 C C . TRP A 1 232 ? -9.715 0.674 -9.094 1.00 92.50 232 TRP A C 1
ATOM 1727 O O . TRP A 1 232 ? -9.497 -0.095 -8.164 1.00 92.50 232 TRP A O 1
ATOM 1737 N N . PHE A 1 233 ? -8.749 1.236 -9.811 1.00 91.94 233 PHE A N 1
ATOM 1738 C CA . PHE A 1 233 ? -7.327 0.976 -9.638 1.00 91.94 233 PHE A CA 1
ATOM 1739 C C . PHE A 1 233 ? -6.605 2.208 -9.105 1.00 91.94 233 PHE A C 1
ATOM 1741 O O . PHE A 1 233 ? -6.867 3.333 -9.538 1.00 91.94 233 PHE A O 1
ATOM 1748 N N . VAL A 1 234 ? -5.686 1.993 -8.169 1.00 92.06 234 VAL A N 1
ATOM 1749 C CA . VAL A 1 234 ? -4.912 3.047 -7.513 1.00 92.06 234 VAL A CA 1
ATOM 1750 C C . VAL A 1 234 ? -3.449 2.661 -7.382 1.00 92.06 234 VAL A C 1
ATOM 1752 O O . VAL A 1 234 ? -3.090 1.495 -7.227 1.00 92.06 234 VAL A O 1
ATOM 1755 N N . VAL A 1 235 ? -2.594 3.675 -7.390 1.00 90.38 235 VAL A N 1
ATOM 1756 C CA . VAL A 1 235 ? -1.232 3.560 -6.873 1.00 90.38 235 VAL A CA 1
ATOM 1757 C C . VAL A 1 235 ? -1.271 3.843 -5.364 1.00 90.38 235 VAL A C 1
ATOM 1759 O O . VAL A 1 235 ? -1.971 4.780 -4.963 1.00 90.38 235 VAL A O 1
ATOM 1762 N N . PRO A 1 236 ? -0.532 3.090 -4.526 1.00 82.69 236 PRO A N 1
ATOM 1763 C CA . PRO A 1 236 ? -0.456 3.354 -3.092 1.00 82.69 236 PRO A CA 1
ATOM 1764 C C . PRO A 1 236 ? -0.064 4.806 -2.791 1.00 82.69 236 PRO A C 1
ATOM 1766 O O . PRO A 1 236 ? 0.878 5.334 -3.378 1.00 82.69 236 PRO A O 1
ATOM 1769 N N . GLU A 1 237 ? -0.752 5.454 -1.847 1.00 79.38 237 GLU A N 1
ATOM 1770 C CA . GLU A 1 237 ? -0.571 6.895 -1.594 1.00 79.38 237 GLU A CA 1
ATOM 1771 C C . GLU A 1 237 ? 0.879 7.262 -1.239 1.00 79.38 237 GLU A C 1
ATOM 1773 O O . GLU A 1 237 ? 1.396 8.272 -1.707 1.00 79.38 237 GLU A O 1
ATOM 1778 N N . GLY A 1 238 ? 1.574 6.390 -0.497 1.00 73.44 238 GLY A N 1
ATOM 1779 C CA . GLY A 1 238 ? 2.987 6.583 -0.142 1.00 73.44 238 GLY A CA 1
ATOM 1780 C C . GLY A 1 238 ? 3.935 6.651 -1.340 1.00 73.44 238 GLY A C 1
ATOM 1781 O O . GLY A 1 238 ? 5.055 7.117 -1.195 1.00 73.44 238 GLY A O 1
ATOM 1782 N N . TRP A 1 239 ? 3.498 6.215 -2.522 1.00 83.81 239 TRP A N 1
ATOM 1783 C CA . TRP A 1 239 ? 4.321 6.208 -3.727 1.00 83.81 239 TRP A CA 1
ATOM 1784 C C . TRP A 1 239 ? 4.044 7.407 -4.622 1.00 83.81 239 TRP A C 1
ATOM 1786 O O . TRP A 1 239 ? 4.865 7.727 -5.476 1.00 83.81 239 TRP A O 1
ATOM 1796 N N . LYS A 1 240 ? 2.893 8.075 -4.467 1.00 87.81 240 LYS A N 1
ATOM 1797 C CA . LYS A 1 240 ? 2.476 9.122 -5.405 1.00 87.81 240 LYS A CA 1
ATOM 1798 C C . LYS A 1 240 ? 3.473 10.273 -5.449 1.00 87.81 240 LYS A C 1
ATOM 1800 O O . LYS A 1 240 ? 3.752 10.761 -6.533 1.00 87.81 240 LYS A O 1
ATOM 1805 N N . ALA A 1 241 ? 4.038 10.685 -4.314 1.00 86.69 241 ALA A N 1
ATOM 1806 C CA . ALA A 1 241 ? 5.038 11.753 -4.289 1.00 86.69 241 ALA A CA 1
ATOM 1807 C C . ALA A 1 241 ? 6.290 11.389 -5.109 1.00 86.69 241 ALA A C 1
ATOM 1809 O O . ALA A 1 241 ? 6.651 12.121 -6.028 1.00 86.69 241 ALA A O 1
ATOM 1810 N N . ALA A 1 242 ? 6.884 10.225 -4.838 1.00 86.94 242 ALA A N 1
ATOM 1811 C CA . ALA A 1 242 ? 8.066 9.744 -5.549 1.00 86.94 242 ALA A CA 1
ATOM 1812 C C . ALA A 1 242 ? 7.784 9.487 -7.041 1.00 86.94 242 ALA A C 1
ATOM 1814 O O . ALA A 1 242 ? 8.551 9.902 -7.904 1.00 86.94 242 ALA A O 1
ATOM 1815 N N . LEU A 1 243 ? 6.636 8.889 -7.374 1.00 91.06 243 LEU A N 1
ATOM 1816 C CA . LEU A 1 243 ? 6.245 8.649 -8.764 1.00 91.06 243 LEU A CA 1
ATOM 1817 C C . LEU A 1 243 ? 5.969 9.939 -9.537 1.00 91.06 243 LEU A C 1
ATOM 1819 O O . LEU A 1 243 ? 6.268 9.986 -10.721 1.00 91.06 243 LEU A O 1
ATOM 1823 N N . ARG A 1 244 ? 5.434 10.991 -8.905 1.00 94.81 244 ARG A N 1
ATOM 1824 C CA . ARG A 1 244 ? 5.274 12.308 -9.552 1.00 94.81 244 ARG A CA 1
ATOM 1825 C C . ARG A 1 244 ? 6.617 12.970 -9.845 1.00 94.81 244 ARG A C 1
ATOM 1827 O O . ARG A 1 244 ? 6.721 13.696 -10.830 1.00 94.81 244 ARG A O 1
ATOM 1834 N N . ALA A 1 245 ? 7.611 12.755 -8.982 1.00 92.12 245 ALA A N 1
ATOM 1835 C CA . ALA A 1 245 ? 8.963 13.255 -9.199 1.00 92.12 245 ALA A CA 1
ATOM 1836 C C . ALA A 1 245 ? 9.649 12.515 -10.360 1.00 92.12 245 ALA A C 1
ATOM 1838 O O . ALA A 1 245 ? 10.243 13.157 -11.222 1.00 92.12 245 ALA A O 1
ATOM 1839 N N . GLU A 1 246 ? 9.503 11.188 -10.416 1.00 93.19 246 GLU A N 1
ATOM 1840 C CA . GLU A 1 246 ? 10.121 10.338 -11.442 1.00 93.19 246 GLU A CA 1
ATOM 1841 C C . GLU A 1 246 ? 9.394 10.393 -12.799 1.00 93.19 246 GLU A C 1
ATOM 1843 O O . GLU A 1 246 ? 10.010 10.345 -13.862 1.00 93.19 246 GLU A O 1
ATOM 1848 N N . LEU A 1 247 ? 8.064 10.504 -12.781 1.00 95.38 247 LEU A N 1
ATOM 1849 C CA . LEU A 1 247 ? 7.192 10.492 -13.957 1.00 95.38 247 LEU A CA 1
ATOM 1850 C C . LEU A 1 247 ? 6.333 11.769 -13.990 1.00 95.38 247 LEU A C 1
ATOM 1852 O O . LEU A 1 247 ? 5.126 11.713 -13.738 1.00 95.38 247 LEU A O 1
ATOM 1856 N N . PRO A 1 248 ? 6.916 12.940 -14.295 1.00 96.75 248 PRO A N 1
ATOM 1857 C CA . PRO A 1 248 ? 6.172 14.191 -14.276 1.00 96.75 248 PRO A CA 1
ATOM 1858 C C . PRO A 1 248 ? 5.150 14.281 -15.421 1.00 96.75 248 PRO A C 1
ATOM 1860 O O . PRO A 1 248 ? 5.382 13.842 -16.553 1.00 96.75 248 PRO A O 1
ATOM 1863 N N . LEU A 1 249 ? 4.017 14.927 -15.138 1.00 96.38 249 LEU A N 1
ATOM 1864 C CA . LEU A 1 249 ? 3.095 15.438 -16.153 1.00 96.38 249 LEU A CA 1
ATOM 1865 C C . LEU A 1 249 ? 3.432 16.893 -16.487 1.00 96.38 249 LEU A C 1
ATOM 1867 O O . LEU A 1 249 ? 3.722 17.698 -15.600 1.00 96.38 249 LEU A O 1
ATOM 1871 N N . SER A 1 250 ? 3.302 17.270 -17.758 1.00 97.00 250 SER A N 1
ATOM 1872 C CA . SER A 1 250 ? 3.235 18.687 -18.121 1.00 97.00 250 SER A CA 1
ATOM 1873 C C . SER A 1 250 ? 1.963 19.335 -17.553 1.00 97.00 250 SER A C 1
ATOM 1875 O O . SER A 1 250 ? 0.946 18.672 -17.336 1.00 97.00 250 SER A O 1
ATOM 1877 N N . ALA A 1 251 ? 1.973 20.658 -17.370 1.00 96.38 251 ALA A N 1
ATOM 1878 C CA . ALA A 1 251 ? 0.805 21.391 -16.867 1.00 96.38 251 ALA A CA 1
ATOM 1879 C C . ALA A 1 251 ? -0.453 21.180 -17.737 1.00 96.38 251 ALA A C 1
ATOM 1881 O O . ALA A 1 251 ? -1.561 21.055 -17.216 1.00 96.38 251 ALA A O 1
ATOM 1882 N N . ALA A 1 252 ? -0.280 21.085 -19.061 1.00 96.56 252 ALA A N 1
ATOM 1883 C CA . ALA A 1 252 ? -1.373 20.823 -19.995 1.00 96.56 252 ALA A CA 1
ATOM 1884 C C . ALA A 1 252 ? -1.939 19.402 -19.845 1.00 96.56 252 ALA A C 1
ATOM 1886 O O . ALA A 1 252 ? -3.155 19.219 -19.870 1.00 96.56 252 ALA A O 1
ATOM 1887 N N . GLU A 1 253 ? -1.080 18.394 -19.664 1.00 95.56 253 GLU A N 1
ATOM 1888 C CA . GLU A 1 253 ? -1.521 17.022 -19.390 1.00 95.56 253 GLU A CA 1
ATOM 1889 C C . GLU A 1 253 ? -2.252 16.924 -18.055 1.00 95.56 253 GLU A C 1
ATOM 1891 O O . GLU A 1 253 ? -3.332 16.342 -18.008 1.00 95.56 253 GLU A O 1
ATOM 1896 N N . TYR A 1 254 ? -1.712 17.537 -16.998 1.00 96.12 254 TYR A N 1
ATOM 1897 C CA . TYR A 1 254 ? -2.351 17.549 -15.685 1.00 96.12 254 TYR A CA 1
ATOM 1898 C C . TYR A 1 254 ? -3.726 18.230 -15.720 1.00 96.12 254 TYR A C 1
ATOM 1900 O O . TYR A 1 254 ? -4.681 17.696 -15.158 1.00 96.12 254 TYR A O 1
ATOM 1908 N N . SER A 1 255 ? -3.865 19.360 -16.430 1.00 94.75 255 SER A N 1
ATOM 1909 C CA . SER A 1 255 ? -5.171 20.014 -16.600 1.00 94.75 255 SER A CA 1
ATOM 1910 C C . S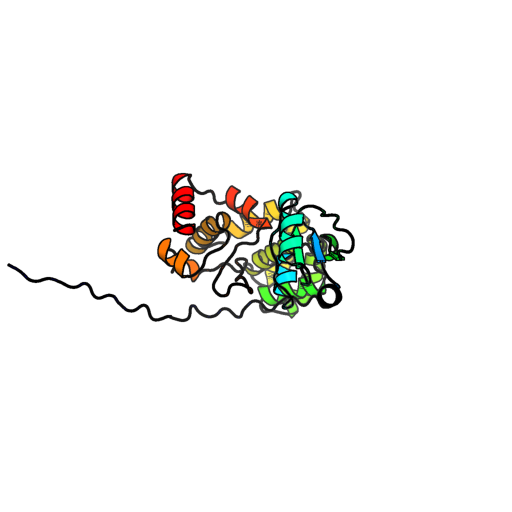ER A 1 255 ? -6.166 19.090 -17.295 1.00 94.75 255 SER A C 1
ATOM 1912 O O . SER A 1 255 ? -7.250 18.875 -16.766 1.00 94.75 255 SER A O 1
ATOM 1914 N N . ARG A 1 256 ? -5.785 18.472 -18.424 1.00 94.31 256 ARG A N 1
ATOM 1915 C CA . ARG A 1 256 ? -6.661 17.525 -19.139 1.00 94.31 256 ARG A CA 1
ATOM 1916 C C . ARG A 1 256 ? -7.073 16.348 -18.260 1.00 94.31 256 ARG A C 1
ATOM 1918 O O . ARG A 1 256 ? -8.236 15.957 -18.271 1.00 94.31 256 ARG A O 1
ATOM 1925 N N . LEU A 1 257 ? -6.128 15.802 -17.497 1.00 94.88 257 LEU A N 1
ATOM 1926 C CA . LEU A 1 257 ? -6.363 14.686 -16.588 1.00 94.88 257 LEU A CA 1
ATOM 1927 C C . LEU A 1 257 ? -7.367 15.061 -15.490 1.00 94.88 257 LEU A C 1
ATOM 1929 O O . LEU A 1 257 ? -8.301 14.309 -15.218 1.00 94.88 257 LEU A O 1
ATOM 1933 N N . ARG A 1 258 ? -7.202 16.246 -14.897 1.00 94.88 258 ARG A N 1
ATOM 1934 C CA . ARG A 1 258 ? -8.100 16.784 -13.873 1.00 94.88 258 ARG A CA 1
ATOM 1935 C C . ARG A 1 258 ? -9.495 17.052 -14.436 1.00 94.88 258 ARG A C 1
ATOM 1937 O O . ARG A 1 258 ? -10.481 16.652 -13.826 1.00 94.88 258 ARG A O 1
ATOM 1944 N N . ASP A 1 259 ? -9.582 17.690 -15.597 1.00 95.31 259 ASP A N 1
ATOM 1945 C CA . ASP A 1 259 ? -10.860 18.034 -16.222 1.00 95.31 259 ASP A CA 1
ATOM 1946 C C . ASP A 1 259 ? -11.633 16.757 -16.604 1.00 95.31 259 ASP A C 1
ATOM 1948 O O . ASP A 1 259 ? -12.831 16.658 -16.356 1.00 95.31 259 ASP A O 1
ATOM 1952 N N . ALA A 1 260 ? -10.937 15.726 -17.094 1.00 93.44 260 ALA A N 1
ATOM 1953 C CA . ALA A 1 260 ? -11.525 14.414 -17.355 1.00 93.44 260 ALA A CA 1
ATOM 1954 C C . ALA A 1 260 ? -11.961 13.670 -16.082 1.00 93.44 260 ALA A C 1
ATOM 1956 O O . ALA A 1 260 ? -12.867 12.844 -16.154 1.00 93.44 260 ALA A O 1
ATOM 1957 N N . TYR A 1 261 ? -11.339 13.925 -14.927 1.00 92.62 261 TYR A N 1
ATOM 1958 C CA . TYR A 1 261 ? -11.735 13.316 -13.654 1.00 92.62 261 TYR A CA 1
ATOM 1959 C C . TYR A 1 261 ? -13.041 13.912 -13.106 1.00 92.62 261 TYR A C 1
ATOM 1961 O O . TYR A 1 261 ? -13.868 13.171 -12.580 1.00 92.62 261 TYR A O 1
ATOM 1969 N N . PHE A 1 262 ? -13.237 15.227 -13.251 1.00 91.44 262 PHE A N 1
ATOM 1970 C CA . PHE A 1 262 ? -14.407 15.942 -12.718 1.00 91.44 262 PHE A CA 1
ATOM 1971 C C . PHE A 1 262 ? -15.576 16.108 -13.701 1.00 91.44 262 PHE A C 1
ATOM 1973 O O . PHE A 1 262 ? -16.650 16.540 -13.281 1.00 91.44 262 PHE A O 1
ATOM 1980 N N . ALA A 1 263 ? -15.379 15.785 -14.982 1.00 89.62 263 ALA A N 1
ATOM 1981 C CA . ALA A 1 263 ? -16.460 15.650 -15.961 1.00 89.62 263 ALA A CA 1
ATOM 1982 C C . ALA A 1 263 ? -17.360 14.443 -15.654 1.00 89.62 263 ALA A C 1
ATOM 1984 O O . ALA A 1 263 ? -18.512 14.432 -16.132 1.00 89.62 263 ALA A O 1
#

Organism: NCBI:txid53360

Secondary structure (DSSP, 8-state):
---------------------PPPPPP-HHHHHHHHH-SSEEEEE--TTSSHHHHHHH-TT--EEE--GGGHHHHHHHTTTS-EEEEESS----TTPEEE-HHHHSPPHHHHHHHHHHHHT-HHHHHHHHHHHHHHHTT-HHHHHHHHHHHTTS-HHHHHHHHHHHTT--S-HHHHHHHHHHHT--HHHHHHHHHHTTSS-B-HHHHHHTT-TTGGGS--TTPEEPTTSTT-EE--HHHHHHHHHHSPPPHHHHHHHHHHHH-

Foldseek 3Di:
DDDDDDDDDDPPDPPPLPPDPAQDQQDDPVVLVVLVPQQAEAEEEAAFQLCPLSSVLNHPDDDEDADDPVCVVVVCVVQPPHHYYYYYHDDDPDPSYHYQYSLNSADDLSSLLSLLCSLQVDSVLSVVCSVLQCVLCVRRRNSSNLLSLLLSLDDSVCSVVVSVVLVVDPDDSLLVRLVSNLVSDDPLQLVVLLLQLLDPWDACVLCVLVVNNVSVSVHRSQFHARSVDGRITHHRNVNSVVSCVVRPDDPVRSVSSVVSVVD

pLDDT: mean 83.88, std 16.15, range [28.84, 97.75]

Radius of gyration: 20.81 Å; chains: 1; bounding box: 53×43×77 Å